Protein AF-A0A833D4F0-F1 (afdb_monomer_lite)

Structure (mmCIF, N/CA/C/O backbone):
data_AF-A0A833D4F0-F1
#
_entry.id   AF-A0A833D4F0-F1
#
loop_
_atom_site.group_PDB
_atom_site.id
_atom_site.type_symbol
_atom_site.label_atom_id
_atom_site.label_alt_id
_atom_site.label_comp_id
_atom_site.label_asym_id
_atom_site.label_entity_id
_atom_site.label_seq_id
_atom_site.pdbx_PDB_ins_code
_atom_site.Cartn_x
_atom_site.Cartn_y
_atom_site.Cartn_z
_atom_site.occupancy
_atom_site.B_iso_or_equiv
_atom_site.auth_seq_id
_atom_site.auth_comp_id
_atom_site.auth_asym_id
_atom_site.auth_atom_id
_atom_site.pdbx_PDB_model_num
ATOM 1 N N . MET A 1 1 ? 8.724 45.499 6.346 1.00 50.09 1 MET A N 1
ATOM 2 C CA . MET A 1 1 ? 8.613 44.612 5.167 1.00 50.09 1 MET A CA 1
ATOM 3 C C . MET A 1 1 ? 8.221 43.235 5.675 1.00 50.09 1 MET A C 1
ATOM 5 O O . MET A 1 1 ? 8.917 42.765 6.570 1.00 50.09 1 MET A O 1
ATOM 9 N N . PRO A 1 2 ? 7.113 42.616 5.230 1.00 58.56 2 PRO A N 1
ATOM 10 C CA . PRO A 1 2 ? 6.828 41.241 5.625 1.00 58.56 2 PRO A CA 1
ATOM 11 C C . PRO A 1 2 ? 7.957 40.349 5.099 1.00 58.56 2 PRO A C 1
ATOM 13 O O . PRO A 1 2 ? 8.359 40.471 3.943 1.00 58.56 2 PRO A O 1
ATOM 16 N N . ALA A 1 3 ? 8.527 39.517 5.970 1.00 70.81 3 ALA A N 1
ATOM 17 C CA . ALA A 1 3 ? 9.562 38.574 5.579 1.00 70.81 3 ALA A CA 1
ATOM 18 C C . ALA A 1 3 ? 8.981 37.617 4.530 1.00 70.81 3 ALA A C 1
ATOM 20 O O . ALA A 1 3 ? 7.983 36.943 4.791 1.00 70.81 3 ALA A O 1
ATOM 21 N N . ASN A 1 4 ? 9.591 37.570 3.345 1.00 82.00 4 ASN A N 1
ATOM 22 C CA . ASN A 1 4 ? 9.238 36.590 2.326 1.00 82.00 4 ASN A CA 1
ATOM 23 C C . ASN A 1 4 ? 9.534 35.199 2.894 1.00 82.00 4 ASN A C 1
ATOM 25 O O . ASN A 1 4 ? 10.693 34.833 3.091 1.00 82.00 4 ASN A O 1
ATOM 29 N N . LEU A 1 5 ? 8.482 34.447 3.211 1.00 82.44 5 LEU A N 1
ATOM 30 C CA . LEU A 1 5 ? 8.617 33.077 3.682 1.00 82.44 5 LEU A CA 1
ATOM 31 C C . LEU A 1 5 ? 9.330 32.227 2.613 1.00 82.44 5 LEU A C 1
ATOM 33 O O . LEU A 1 5 ? 9.052 32.389 1.422 1.00 82.44 5 LEU A O 1
ATOM 37 N N . PRO A 1 6 ? 10.227 31.309 3.012 1.00 88.88 6 PRO A N 1
ATOM 38 C CA . PRO A 1 6 ? 10.861 30.388 2.081 1.00 88.88 6 PRO A CA 1
ATOM 39 C C . PRO A 1 6 ? 9.859 29.614 1.197 1.00 88.88 6 PRO A C 1
ATOM 41 O O . PRO A 1 6 ? 8.855 29.124 1.719 1.00 88.88 6 PRO A O 1
ATOM 44 N N . PRO A 1 7 ? 10.142 29.393 -0.104 1.00 85.38 7 PRO A N 1
ATOM 45 C CA . PRO A 1 7 ? 9.239 28.681 -1.020 1.00 85.38 7 PRO A CA 1
ATOM 46 C C . PRO A 1 7 ? 8.826 27.277 -0.552 1.00 85.38 7 PRO A C 1
ATOM 48 O O . PRO A 1 7 ? 7.703 26.838 -0.801 1.00 85.38 7 PRO A O 1
ATOM 51 N N . TRP A 1 8 ? 9.703 26.582 0.180 1.00 85.88 8 TRP A N 1
ATOM 52 C CA . TRP A 1 8 ? 9.422 25.247 0.713 1.00 85.88 8 TRP A CA 1
ATOM 53 C C . TRP A 1 8 ? 8.286 25.237 1.745 1.00 85.88 8 TRP A C 1
ATOM 55 O O . TRP A 1 8 ? 7.613 24.217 1.879 1.00 85.88 8 TRP A O 1
ATOM 65 N N . LEU A 1 9 ? 8.021 26.355 2.436 1.00 86.12 9 LEU A N 1
ATOM 66 C CA . LEU A 1 9 ? 6.878 26.464 3.348 1.00 86.12 9 LEU A CA 1
ATOM 67 C C . LEU A 1 9 ? 5.553 26.403 2.588 1.00 86.12 9 LEU A C 1
ATOM 69 O O . LEU A 1 9 ? 4.609 25.775 3.061 1.00 86.12 9 LEU A O 1
ATOM 73 N N . GLY A 1 10 ? 5.489 27.005 1.397 1.00 87.69 10 GLY A N 1
ATOM 74 C CA . GLY A 1 10 ? 4.309 26.939 0.536 1.00 87.69 10 GLY A CA 1
ATOM 75 C C . GLY A 1 10 ? 4.025 25.515 0.058 1.00 87.69 10 GLY A C 1
ATOM 76 O O . GLY A 1 10 ? 2.889 25.052 0.127 1.00 87.69 10 GLY A O 1
ATOM 77 N N . GLU A 1 11 ? 5.060 24.787 -0.362 1.00 86.56 11 GLU A N 1
ATOM 78 C CA . GLU A 1 11 ? 4.926 23.387 -0.787 1.00 86.56 11 GLU A CA 1
ATOM 79 C C . GLU A 1 11 ? 4.574 22.455 0.379 1.00 86.56 11 GLU A C 1
ATOM 81 O O . GLU A 1 11 ? 3.697 21.599 0.247 1.00 86.56 11 GLU A O 1
ATOM 86 N N . ALA A 1 12 ? 5.181 22.665 1.550 1.00 84.38 12 ALA A N 1
ATOM 87 C CA . ALA A 1 12 ? 4.822 21.940 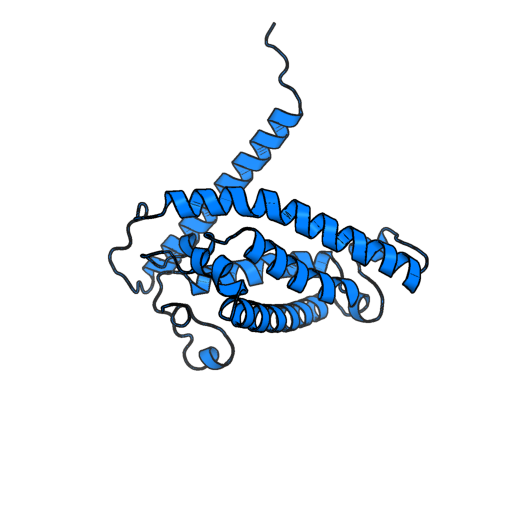2.764 1.00 84.38 12 ALA A CA 1
ATOM 88 C C . ALA A 1 12 ? 3.353 22.184 3.149 1.00 84.38 12 ALA A C 1
ATOM 90 O O . ALA A 1 12 ? 2.625 21.230 3.425 1.00 84.38 12 ALA A O 1
ATOM 91 N N . ALA A 1 13 ? 2.887 23.436 3.097 1.00 87.50 13 ALA A N 1
ATOM 92 C CA . ALA A 1 13 ? 1.497 23.781 3.382 1.00 87.50 13 ALA A CA 1
ATOM 93 C C . ALA A 1 13 ? 0.520 23.108 2.403 1.00 87.50 13 ALA A C 1
ATOM 95 O O . ALA A 1 13 ? -0.481 22.539 2.837 1.00 87.50 13 ALA A O 1
ATOM 96 N N . LYS A 1 14 ? 0.826 23.096 1.097 1.00 88.88 14 LYS A N 1
ATOM 97 C CA . LYS A 1 14 ? 0.021 22.385 0.085 1.00 88.88 14 LYS A CA 1
ATOM 98 C C . LYS A 1 14 ? -0.030 20.881 0.346 1.00 88.88 14 LYS A C 1
ATOM 100 O O . LYS A 1 14 ? -1.102 20.288 0.254 1.00 88.88 14 LYS A O 1
ATOM 105 N N . ALA A 1 15 ? 1.101 20.263 0.691 1.00 85.25 15 ALA A N 1
ATOM 106 C CA . ALA A 1 15 ? 1.162 18.835 0.992 1.00 85.25 15 ALA A CA 1
ATOM 107 C C . ALA A 1 15 ? 0.328 18.476 2.233 1.00 85.25 15 ALA A C 1
ATOM 109 O O . ALA A 1 15 ? -0.428 17.503 2.205 1.00 85.25 15 ALA A O 1
ATOM 110 N N . VAL A 1 16 ? 0.417 19.287 3.293 1.00 87.06 16 VAL A N 1
ATOM 111 C CA . VAL A 1 16 ? -0.398 19.131 4.507 1.00 87.06 16 VAL A CA 1
ATOM 112 C C . VAL A 1 16 ? -1.883 19.305 4.189 1.00 87.06 16 VAL A C 1
ATOM 114 O O . VAL A 1 16 ? -2.688 18.458 4.573 1.00 87.06 16 VAL A O 1
ATOM 117 N N . ALA A 1 17 ? -2.251 20.347 3.440 1.00 90.06 17 ALA A N 1
ATOM 118 C CA . ALA A 1 17 ? -3.634 20.594 3.041 1.00 90.06 17 ALA A CA 1
ATOM 119 C C . ALA A 1 17 ? -4.199 19.447 2.187 1.00 90.06 17 ALA A C 1
ATOM 121 O O . ALA A 1 17 ? -5.293 18.959 2.459 1.00 90.06 17 ALA A O 1
ATOM 122 N N . GLY A 1 18 ? -3.438 18.961 1.202 1.00 89.56 18 GLY A N 1
ATOM 123 C CA . GLY A 1 18 ? -3.830 17.820 0.374 1.00 89.56 18 GLY A CA 1
ATOM 124 C C . GLY A 1 18 ? -4.017 16.540 1.191 1.00 89.56 18 GLY A C 1
ATOM 125 O O . GLY A 1 18 ? -5.006 15.831 1.006 1.00 89.56 18 GLY A O 1
ATOM 126 N N . GLY A 1 19 ? -3.118 16.277 2.144 1.00 87.81 19 GLY A N 1
ATOM 127 C CA . GLY A 1 19 ? -3.256 15.168 3.089 1.00 87.81 19 GLY A CA 1
ATOM 128 C C . GLY A 1 19 ? -4.515 15.286 3.949 1.00 87.81 19 GLY A C 1
ATOM 129 O O . GLY A 1 19 ? -5.257 14.314 4.078 1.00 87.81 19 GLY A O 1
ATOM 130 N N . ALA A 1 20 ? -4.804 16.478 4.477 1.00 90.69 20 ALA A N 1
ATOM 131 C CA . ALA A 1 20 ? -6.003 16.732 5.272 1.00 90.69 20 ALA A CA 1
ATOM 132 C C . ALA A 1 20 ? -7.289 16.522 4.458 1.00 90.69 20 ALA A C 1
ATOM 134 O O . ALA A 1 20 ? -8.195 15.831 4.917 1.00 90.69 20 ALA A O 1
ATOM 135 N N . VAL A 1 21 ? -7.355 17.048 3.230 1.00 93.38 21 VAL A N 1
ATOM 136 C CA . VAL A 1 21 ? -8.497 16.841 2.323 1.00 93.38 21 VAL A CA 1
ATOM 137 C C . VAL A 1 21 ? -8.696 15.355 2.031 1.00 93.38 21 VAL A C 1
ATOM 139 O O . VAL A 1 21 ? -9.813 14.856 2.142 1.00 93.38 21 VAL A O 1
ATOM 142 N N . PHE A 1 22 ? -7.622 14.625 1.722 1.00 90.00 22 PHE A N 1
ATOM 143 C CA . PHE A 1 22 ? -7.692 13.183 1.493 1.00 90.00 22 PHE A CA 1
ATOM 144 C C . PHE A 1 22 ? -8.236 12.430 2.717 1.00 90.00 22 PHE A C 1
ATOM 146 O O . PHE A 1 22 ? -9.133 11.600 2.582 1.00 90.00 22 PHE A O 1
ATOM 153 N N . PHE A 1 23 ? -7.762 12.765 3.919 1.00 92.06 23 PHE A N 1
ATOM 154 C CA . PHE A 1 23 ? -8.270 12.188 5.165 1.00 92.06 23 PHE A CA 1
ATOM 155 C C . PHE A 1 23 ? -9.747 12.492 5.408 1.00 92.06 23 PHE A C 1
ATOM 157 O O . PHE A 1 23 ? -10.485 11.606 5.832 1.00 92.06 23 PHE A O 1
ATOM 164 N N . LEU A 1 24 ? -10.192 13.717 5.127 1.00 93.62 24 LEU A N 1
ATOM 165 C CA . LEU A 1 24 ? -11.599 14.098 5.250 1.00 93.62 24 LEU A CA 1
ATOM 166 C C . LEU A 1 24 ? -12.481 13.325 4.265 1.00 93.62 24 LEU A C 1
ATOM 168 O O . LEU A 1 24 ? -13.576 12.904 4.634 1.00 93.62 24 LEU A O 1
ATOM 172 N N . ILE A 1 25 ? -11.995 13.087 3.043 1.00 94.69 25 ILE A N 1
ATOM 173 C CA . ILE A 1 25 ? -12.687 12.250 2.057 1.00 94.69 25 ILE A CA 1
ATOM 174 C C . ILE A 1 25 ? -12.799 10.813 2.567 1.00 94.69 25 ILE A C 1
ATOM 176 O O . ILE A 1 25 ? -13.898 10.264 2.559 1.00 94.69 25 ILE A O 1
ATOM 180 N N . LEU A 1 26 ? -11.704 10.211 3.048 1.00 93.88 26 LEU A N 1
ATOM 181 C CA . LEU A 1 26 ? -11.745 8.858 3.614 1.00 93.88 26 LEU A CA 1
ATOM 182 C C . LEU A 1 26 ? -12.703 8.779 4.804 1.00 93.88 26 LEU A C 1
ATOM 184 O O . LEU A 1 26 ? -13.539 7.880 4.847 1.00 93.88 26 LEU A O 1
ATOM 188 N N . LEU A 1 27 ? -12.639 9.748 5.721 1.00 93.56 27 LEU A N 1
ATOM 189 C CA . LEU A 1 27 ? -13.544 9.830 6.862 1.00 93.56 27 LEU A CA 1
ATOM 190 C C . LEU A 1 27 ? -15.003 9.877 6.409 1.00 93.56 27 LEU A C 1
ATOM 192 O O . LEU A 1 27 ? -15.818 9.124 6.932 1.00 93.56 27 LEU A O 1
ATOM 196 N N . LEU A 1 28 ? -15.337 10.730 5.438 1.00 94.50 28 LEU A N 1
ATOM 197 C CA . LEU A 1 28 ? -16.696 10.839 4.913 1.00 94.50 28 LEU A CA 1
ATOM 198 C C . LEU A 1 28 ? -17.147 9.528 4.257 1.00 94.50 28 LEU A C 1
ATOM 200 O O . LEU A 1 28 ? -18.205 9.005 4.601 1.00 94.50 28 LEU A O 1
ATOM 204 N N . VAL A 1 29 ? -16.342 8.981 3.345 1.00 95.12 29 VAL A N 1
ATOM 205 C CA . VAL A 1 29 ? -16.662 7.756 2.600 1.00 95.12 29 VAL A CA 1
ATOM 206 C C . VAL A 1 29 ? -16.852 6.578 3.548 1.00 95.12 29 VAL A C 1
ATOM 208 O O . VAL A 1 29 ? -17.891 5.919 3.505 1.00 95.12 29 VAL A O 1
ATOM 211 N N . PHE A 1 30 ? -15.895 6.330 4.441 1.00 93.81 30 PHE A N 1
ATOM 212 C CA . PHE A 1 30 ? -15.991 5.208 5.366 1.00 93.81 30 PHE A CA 1
ATOM 213 C C . PHE A 1 30 ? -17.075 5.412 6.409 1.00 93.81 30 PHE A C 1
ATOM 215 O O . PHE A 1 30 ? -17.752 4.447 6.755 1.00 93.81 30 PHE A O 1
ATOM 222 N N . ARG A 1 31 ? -17.350 6.653 6.825 1.00 90.94 31 ARG A N 1
ATOM 223 C CA . ARG A 1 31 ? -18.502 6.917 7.684 1.00 90.94 31 ARG A CA 1
ATOM 224 C C . ARG A 1 31 ? -19.808 6.532 6.998 1.00 90.94 31 ARG A C 1
ATOM 226 O O . ARG A 1 31 ? -20.645 5.902 7.632 1.00 90.94 31 ARG A O 1
ATOM 233 N N . LEU A 1 32 ? -19.983 6.875 5.723 1.00 93.00 32 LEU A N 1
ATOM 234 C CA . LEU A 1 32 ? -21.171 6.486 4.959 1.00 93.00 32 LEU A CA 1
ATOM 235 C C . LEU A 1 32 ? -21.258 4.963 4.776 1.00 93.00 32 LEU A C 1
ATOM 237 O O . LEU A 1 32 ? -22.331 4.393 4.962 1.00 93.00 32 LEU A O 1
ATOM 241 N N . ILE A 1 33 ? -20.138 4.293 4.486 1.00 93.19 33 ILE A N 1
ATOM 242 C CA . ILE A 1 33 ? -20.073 2.825 4.371 1.00 93.19 33 ILE A CA 1
ATOM 243 C C . ILE A 1 33 ? -20.482 2.152 5.687 1.00 93.19 33 ILE A C 1
ATOM 245 O O . ILE A 1 33 ? -21.321 1.249 5.687 1.00 93.19 33 ILE A O 1
ATOM 249 N N . GLU A 1 34 ? -19.941 2.606 6.815 1.00 90.88 34 GLU A N 1
ATOM 250 C CA . GLU A 1 34 ? -20.219 2.047 8.141 1.00 90.88 34 GLU A CA 1
ATOM 251 C C . GLU A 1 34 ? -21.686 2.213 8.561 1.00 90.88 34 GLU A C 1
ATOM 253 O O . GLU A 1 34 ? -22.195 1.396 9.326 1.00 90.88 34 GLU A O 1
ATOM 258 N N . LEU A 1 35 ? -22.404 3.211 8.030 1.00 89.31 35 LEU A N 1
ATOM 259 C CA . LEU A 1 35 ? -23.837 3.396 8.289 1.00 89.31 35 LEU A CA 1
ATOM 260 C C . LEU A 1 35 ? -24.726 2.353 7.593 1.00 89.31 35 LEU A C 1
ATOM 262 O O . LEU A 1 35 ? -25.864 2.164 8.018 1.00 89.31 35 LEU A O 1
ATOM 266 N N . THR A 1 36 ? -24.236 1.654 6.563 1.00 92.19 36 THR A N 1
ATOM 267 C CA . THR A 1 36 ? -25.055 0.696 5.796 1.00 92.19 36 THR A CA 1
ATOM 268 C C . THR A 1 36 ? -25.406 -0.559 6.597 1.00 92.19 36 THR A C 1
ATOM 270 O O . THR A 1 36 ? -26.554 -1.000 6.610 1.00 92.19 36 THR A O 1
ATOM 273 N N . ARG A 1 37 ? -24.416 -1.155 7.272 1.00 91.06 37 ARG A N 1
ATOM 274 C CA . ARG A 1 37 ? -24.572 -2.365 8.090 1.00 91.06 37 ARG A CA 1
ATOM 275 C C . ARG A 1 37 ? -23.501 -2.399 9.189 1.00 91.06 37 ARG A C 1
ATOM 277 O O . ARG A 1 37 ? -22.600 -3.239 9.125 1.00 91.06 37 ARG A O 1
ATOM 284 N N . PRO A 1 38 ? -23.555 -1.498 10.186 1.00 87.62 38 PRO A N 1
ATOM 285 C CA . PRO A 1 38 ? -22.513 -1.403 11.203 1.00 87.62 38 PRO A CA 1
ATOM 286 C C . PRO A 1 38 ? -22.431 -2.688 12.027 1.00 87.62 38 PRO A C 1
ATOM 288 O O . PRO A 1 38 ? -23.457 -3.196 12.491 1.00 87.62 38 PRO A O 1
ATOM 291 N N . LYS A 1 39 ? -21.214 -3.195 12.267 1.00 86.44 39 LYS A N 1
ATOM 292 C CA . LYS A 1 39 ? -21.020 -4.328 13.187 1.00 86.44 39 LYS A CA 1
ATOM 293 C C . LYS A 1 39 ? -21.146 -3.868 14.639 1.00 86.44 39 LYS A C 1
ATOM 295 O O . LYS A 1 39 ? -21.927 -4.438 15.399 1.00 86.44 39 LYS A O 1
ATOM 300 N N . ALA A 1 40 ? -20.423 -2.815 15.006 1.00 82.56 40 ALA A N 1
ATOM 301 C CA . ALA A 1 40 ? -20.542 -2.136 16.287 1.00 82.56 40 ALA A CA 1
ATOM 302 C C . ALA A 1 40 ? -21.401 -0.873 16.121 1.00 82.56 40 ALA A C 1
ATOM 304 O O . ALA A 1 40 ? -20.986 0.103 15.497 1.00 82.56 40 ALA A O 1
ATOM 305 N N . ARG A 1 41 ? -22.610 -0.874 16.700 1.00 67.81 41 ARG A N 1
ATOM 306 C CA . ARG A 1 41 ? -23.606 0.209 16.543 1.00 67.81 41 ARG A CA 1
ATOM 307 C C . ARG A 1 41 ? -23.184 1.566 17.135 1.00 67.81 41 ARG A C 1
ATOM 309 O O . ARG A 1 41 ? -23.866 2.556 16.895 1.00 67.81 41 ARG A O 1
ATOM 316 N N . ARG A 1 42 ? -22.110 1.628 17.934 1.00 67.69 42 ARG A N 1
ATOM 317 C CA . ARG A 1 42 ? -21.677 2.836 18.667 1.00 67.69 42 ARG A CA 1
ATOM 318 C C . ARG A 1 42 ? -20.188 3.170 18.515 1.00 67.69 42 ARG A C 1
ATOM 320 O O . ARG A 1 42 ? -19.618 3.752 19.436 1.00 67.69 42 ARG A O 1
ATOM 327 N N . LEU A 1 43 ? -19.545 2.846 17.389 1.00 70.94 43 LEU A N 1
ATOM 328 C CA . LEU A 1 43 ? -18.186 3.357 17.171 1.00 70.94 43 LEU A CA 1
ATOM 329 C C . LEU A 1 43 ? -18.211 4.887 17.073 1.00 70.94 43 LEU A C 1
ATOM 331 O O . LEU A 1 43 ? -18.850 5.487 16.198 1.00 70.94 43 LEU A O 1
ATOM 335 N N . ARG A 1 44 ? -17.558 5.511 18.056 1.00 82.31 44 ARG A N 1
ATOM 336 C CA . ARG A 1 44 ? -17.386 6.959 18.160 1.00 82.31 44 ARG A CA 1
ATOM 337 C C . ARG A 1 44 ? -16.293 7.372 17.182 1.00 82.31 44 ARG A C 1
ATOM 339 O O . ARG A 1 44 ? -15.292 6.680 17.072 1.00 82.31 44 ARG A O 1
ATOM 346 N N . ILE A 1 45 ? -16.452 8.535 16.551 1.00 77.25 45 ILE A N 1
ATOM 347 C CA . ILE A 1 45 ? -15.397 9.123 15.705 1.00 77.25 45 ILE A CA 1
ATOM 348 C C . ILE A 1 45 ? -14.112 9.317 16.531 1.00 77.25 45 ILE A C 1
ATOM 350 O O . ILE A 1 45 ? -13.023 8.956 16.105 1.00 77.25 45 ILE A O 1
ATOM 354 N N . PHE A 1 46 ? -14.254 9.816 17.761 1.00 86.38 46 PHE A N 1
ATOM 355 C CA . PHE A 1 46 ? -13.163 9.930 18.729 1.00 86.38 46 PHE A CA 1
ATOM 356 C C . PHE A 1 46 ? -13.160 8.728 19.673 1.00 86.38 46 PHE A C 1
ATOM 358 O O . PHE A 1 46 ? -13.593 8.816 20.825 1.00 86.38 46 PHE A O 1
ATOM 365 N N . ARG A 1 47 ? -12.734 7.581 19.150 1.00 90.25 47 ARG A N 1
ATOM 366 C CA . ARG A 1 47 ? -12.541 6.359 19.935 1.00 90.25 47 ARG A CA 1
ATOM 367 C C . ARG A 1 47 ? -11.149 6.287 20.566 1.00 90.25 47 ARG A C 1
ATOM 369 O O . ARG A 1 47 ? -10.260 7.088 20.261 1.00 90.25 47 ARG A O 1
ATOM 376 N N . LYS A 1 48 ? -10.951 5.314 21.457 1.00 90.00 48 LYS A N 1
ATOM 377 C CA . LYS A 1 48 ? -9.650 5.081 22.090 1.00 90.00 48 LYS A CA 1
ATOM 378 C C . LYS A 1 48 ? -8.625 4.724 21.005 1.00 90.00 48 LYS A C 1
ATOM 380 O O . LYS A 1 48 ? -8.882 3.894 20.141 1.00 90.00 48 LYS A O 1
ATOM 385 N N . GLY A 1 49 ? -7.468 5.384 21.037 1.00 92.12 49 GLY A N 1
ATOM 386 C CA . GLY A 1 49 ? -6.389 5.156 20.070 1.00 92.12 49 GLY A CA 1
ATOM 387 C C . GLY A 1 49 ? -6.469 5.959 18.766 1.00 92.12 49 GLY A C 1
ATOM 388 O O . GLY A 1 49 ? -5.528 5.871 17.987 1.00 92.12 49 GLY A O 1
ATOM 389 N N . VAL A 1 50 ? -7.493 6.803 18.553 1.00 94.38 50 VAL A N 1
ATOM 390 C CA . VAL A 1 50 ? -7.625 7.627 17.328 1.00 94.38 50 VAL A CA 1
ATOM 391 C C . VAL A 1 50 ? -6.383 8.484 17.049 1.00 94.38 50 VAL A C 1
ATOM 393 O O . VAL A 1 50 ? -5.910 8.564 15.919 1.00 94.38 50 VAL A O 1
ATOM 396 N N . TRP A 1 51 ? -5.796 9.084 18.089 1.00 95.19 51 TRP A N 1
ATOM 397 C CA . TRP A 1 51 ? -4.587 9.902 17.956 1.00 95.19 51 TRP A CA 1
ATOM 398 C C . TRP A 1 51 ? -3.350 9.069 17.643 1.00 95.19 51 TRP A C 1
ATOM 400 O O . TRP A 1 51 ? -2.490 9.519 16.892 1.00 95.19 51 TRP A O 1
ATOM 410 N N . THR A 1 52 ? -3.281 7.847 18.173 1.00 96.25 52 THR A N 1
ATOM 411 C CA . THR A 1 52 ? -2.236 6.885 17.821 1.00 96.25 52 THR A CA 1
ATOM 412 C C . THR A 1 52 ? -2.341 6.530 16.342 1.00 96.25 52 THR A C 1
ATOM 414 O O . THR A 1 52 ? -1.337 6.577 15.639 1.00 96.25 52 THR A O 1
ATOM 417 N N . ASP A 1 53 ? -3.547 6.255 15.843 1.00 96.19 53 ASP A N 1
ATOM 418 C CA . ASP A 1 53 ? -3.769 5.927 14.431 1.00 96.19 53 ASP A CA 1
ATOM 419 C C . ASP A 1 53 ? -3.382 7.090 13.518 1.00 96.19 53 ASP A C 1
ATOM 421 O O . ASP A 1 53 ? -2.634 6.892 12.566 1.00 96.19 53 ASP A O 1
ATOM 425 N N . ILE A 1 54 ? -3.809 8.315 13.847 1.00 95.38 54 ILE A N 1
ATOM 426 C CA . ILE A 1 54 ? -3.438 9.531 13.106 1.00 95.38 54 ILE A CA 1
ATOM 427 C C . ILE A 1 54 ? -1.920 9.743 13.127 1.00 95.38 54 ILE A C 1
ATOM 429 O O . ILE A 1 54 ? -1.332 10.061 12.093 1.00 95.38 54 ILE A O 1
ATOM 433 N N . ALA A 1 55 ? -1.269 9.545 14.277 1.00 96.19 55 ALA A N 1
ATOM 434 C CA . ALA A 1 55 ? 0.177 9.691 14.400 1.00 96.19 55 ALA A CA 1
ATOM 435 C C . ALA A 1 55 ? 0.922 8.695 13.502 1.00 96.19 55 ALA A C 1
ATOM 437 O O . ALA A 1 55 ? 1.809 9.105 12.754 1.00 96.19 55 ALA A O 1
ATOM 438 N N . TYR A 1 56 ? 0.535 7.415 13.506 1.00 97.38 56 TYR A N 1
ATOM 439 C CA . TYR A 1 56 ? 1.108 6.418 12.596 1.00 97.38 56 TYR A CA 1
ATOM 440 C C . TYR A 1 56 ? 0.798 6.738 11.134 1.00 97.38 56 TYR A C 1
ATOM 442 O O . TYR A 1 56 ? 1.691 6.674 10.292 1.00 97.38 56 TYR A O 1
ATOM 450 N N . ALA A 1 57 ? -0.427 7.152 10.823 1.00 94.81 57 ALA A N 1
ATOM 451 C CA . ALA A 1 57 ? -0.818 7.456 9.458 1.00 94.81 57 ALA A CA 1
ATOM 452 C C . ALA A 1 57 ? -0.079 8.674 8.876 1.00 94.81 57 ALA A C 1
ATOM 454 O O . ALA A 1 57 ? 0.164 8.731 7.670 1.00 94.81 57 ALA A O 1
ATOM 455 N N . ALA A 1 58 ? 0.322 9.625 9.725 1.00 92.75 58 ALA A N 1
ATOM 456 C CA . ALA A 1 58 ? 1.176 10.743 9.341 1.00 92.75 58 ALA A CA 1
ATOM 457 C C . ALA A 1 58 ? 2.661 10.345 9.275 1.00 92.75 58 ALA A C 1
ATOM 459 O O . ALA A 1 58 ? 3.345 10.683 8.311 1.00 92.75 58 ALA A O 1
ATOM 460 N N . PHE A 1 59 ? 3.168 9.626 10.281 1.00 95.12 59 PHE A N 1
ATOM 461 C CA . PHE A 1 59 ? 4.595 9.335 10.434 1.00 95.12 59 PHE A CA 1
ATOM 462 C C . PHE A 1 59 ? 5.092 8.212 9.517 1.00 95.12 59 PHE A C 1
ATOM 464 O O . PHE A 1 59 ? 6.124 8.361 8.860 1.00 95.12 59 PHE A O 1
ATOM 471 N N . THR A 1 60 ? 4.367 7.095 9.446 1.00 96.38 60 THR A N 1
ATOM 472 C CA . THR A 1 60 ? 4.801 5.890 8.728 1.00 96.38 60 THR A CA 1
ATOM 473 C C . THR A 1 60 ? 5.131 6.175 7.259 1.00 96.38 60 THR A C 1
ATOM 475 O O . THR A 1 60 ? 6.246 5.844 6.843 1.00 96.38 60 THR A O 1
ATOM 478 N N . PRO A 1 61 ? 4.279 6.878 6.480 1.00 92.19 61 PRO A N 1
ATOM 479 C CA . PRO A 1 61 ? 4.593 7.201 5.090 1.00 92.19 61 PRO A CA 1
ATOM 480 C C . PRO A 1 61 ? 5.822 8.097 4.905 1.00 92.19 61 PRO A C 1
ATOM 482 O O . PRO A 1 61 ? 6.464 8.012 3.860 1.00 92.19 61 PRO A O 1
ATOM 485 N N . LEU A 1 62 ? 6.171 8.958 5.871 1.00 90.94 62 LEU A N 1
ATOM 486 C CA . LEU A 1 62 ? 7.359 9.818 5.761 1.00 90.94 62 LEU A CA 1
ATOM 487 C C . LEU A 1 62 ? 8.637 8.980 5.726 1.00 90.94 62 LEU A C 1
ATOM 489 O O . LEU A 1 62 ? 9.523 9.225 4.909 1.00 90.94 62 LEU A O 1
ATOM 493 N N . VAL A 1 63 ? 8.693 7.948 6.569 1.00 93.19 63 VAL A N 1
ATOM 494 C CA . VAL A 1 63 ? 9.817 7.010 6.620 1.00 93.19 63 VAL A CA 1
ATOM 495 C C . VAL A 1 63 ? 9.786 6.082 5.408 1.00 93.19 63 VAL A C 1
ATOM 497 O O . VAL A 1 63 ? 10.779 5.925 4.694 1.00 93.19 63 VAL A O 1
ATOM 500 N N . THR A 1 64 ? 8.638 5.465 5.138 1.00 95.56 64 THR A N 1
ATOM 501 C CA . THR A 1 64 ? 8.569 4.350 4.189 1.00 95.56 64 THR A CA 1
ATOM 502 C C . THR A 1 64 ? 8.629 4.799 2.738 1.00 95.56 64 THR A C 1
ATOM 504 O O . THR A 1 64 ? 9.153 4.054 1.910 1.00 95.56 64 THR A O 1
ATOM 507 N N . ARG A 1 65 ? 8.185 6.020 2.403 1.00 92.88 65 ARG A N 1
ATOM 508 C CA . ARG A 1 65 ? 8.355 6.589 1.053 1.00 92.88 65 ARG A CA 1
ATOM 509 C C . ARG A 1 65 ? 9.827 6.747 0.694 1.00 92.88 65 ARG A C 1
ATOM 511 O O . ARG A 1 65 ? 10.205 6.400 -0.423 1.00 92.88 65 ARG A O 1
ATOM 518 N N . ALA A 1 66 ? 10.647 7.233 1.626 1.00 93.12 66 ALA A N 1
ATOM 519 C CA . ALA A 1 66 ? 12.082 7.384 1.408 1.00 93.12 66 ALA A CA 1
ATOM 520 C C . ALA A 1 66 ? 12.754 6.018 1.210 1.00 93.12 66 ALA A C 1
ATOM 522 O O . ALA A 1 66 ? 13.437 5.818 0.207 1.00 93.12 66 ALA A O 1
ATOM 523 N N . VAL A 1 67 ? 12.476 5.060 2.104 1.00 94.94 67 VAL A N 1
ATOM 524 C CA . VAL A 1 67 ? 13.012 3.690 2.015 1.00 94.94 67 VAL A CA 1
ATOM 525 C C . VAL A 1 67 ? 12.588 3.019 0.710 1.00 94.94 67 VAL A C 1
ATOM 527 O O . VAL A 1 67 ? 13.438 2.558 -0.042 1.00 94.94 67 VAL A O 1
ATOM 530 N N . THR A 1 68 ? 11.293 3.030 0.385 1.00 93.38 68 THR A N 1
ATOM 531 C CA . THR A 1 68 ? 10.767 2.393 -0.833 1.00 93.38 68 THR A CA 1
ATOM 532 C C . THR A 1 68 ? 11.377 3.019 -2.083 1.00 93.38 68 THR A C 1
ATOM 534 O O . THR A 1 68 ? 11.840 2.298 -2.961 1.00 93.38 68 THR A O 1
ATOM 537 N N . ARG A 1 69 ? 11.430 4.357 -2.168 1.00 92.56 69 ARG A N 1
ATOM 538 C CA . ARG A 1 69 ? 12.014 5.051 -3.323 1.00 92.56 69 ARG A CA 1
ATOM 539 C C . ARG A 1 69 ? 13.494 4.729 -3.477 1.00 92.56 69 ARG A C 1
ATOM 541 O O . ARG A 1 69 ? 13.931 4.499 -4.600 1.00 92.56 69 ARG A O 1
ATOM 548 N N . PHE A 1 70 ? 14.246 4.697 -2.381 1.00 95.38 70 PHE A N 1
ATOM 549 C CA . PHE A 1 70 ? 15.659 4.340 -2.406 1.00 95.38 70 PHE A CA 1
ATOM 550 C C . PHE A 1 70 ? 15.853 2.890 -2.869 1.00 95.38 70 PHE A C 1
ATOM 552 O O . PHE A 1 70 ? 16.560 2.662 -3.847 1.00 95.38 70 PHE A O 1
ATOM 559 N N . SER A 1 71 ? 15.159 1.932 -2.242 1.00 94.69 71 SER A N 1
ATOM 560 C CA . SER A 1 71 ? 15.231 0.504 -2.579 1.00 94.69 71 SER A CA 1
ATOM 561 C C . SER A 1 71 ? 14.820 0.213 -4.021 1.00 94.69 71 SER A C 1
ATOM 563 O O . SER A 1 71 ? 15.490 -0.551 -4.706 1.00 94.69 71 SER A O 1
ATOM 565 N N . VAL A 1 72 ? 13.747 0.837 -4.512 1.00 91.19 72 VAL A N 1
ATOM 566 C CA . VAL A 1 72 ? 13.310 0.678 -5.906 1.00 91.19 72 VAL A CA 1
ATOM 567 C C . VAL A 1 72 ? 14.340 1.271 -6.861 1.00 91.19 72 VAL A C 1
ATOM 569 O O . VAL A 1 72 ? 14.748 0.603 -7.802 1.00 91.19 72 VAL A O 1
ATOM 572 N N . THR A 1 73 ? 14.814 2.491 -6.608 1.00 90.88 73 THR A N 1
ATOM 573 C CA . THR A 1 73 ? 15.788 3.166 -7.483 1.00 90.88 73 THR A CA 1
ATOM 574 C C . THR A 1 73 ? 17.096 2.378 -7.594 1.00 90.88 73 THR A C 1
ATOM 576 O O . THR A 1 73 ? 17.565 2.141 -8.705 1.00 90.88 73 THR A O 1
ATOM 579 N N . ILE A 1 74 ? 17.671 1.937 -6.468 1.00 94.62 74 ILE A N 1
ATOM 580 C CA . ILE A 1 74 ? 18.976 1.253 -6.447 1.00 94.62 74 ILE A CA 1
ATOM 581 C C . ILE A 1 74 ? 18.934 -0.152 -7.058 1.00 94.62 74 ILE A C 1
ATOM 583 O O . ILE A 1 74 ? 19.970 -0.672 -7.452 1.00 94.62 74 ILE A O 1
ATOM 587 N N . VAL A 1 75 ? 17.754 -0.766 -7.159 1.00 92.12 75 VAL A N 1
ATOM 588 C CA . VAL A 1 75 ? 17.585 -2.077 -7.801 1.00 92.12 75 VAL A CA 1
ATOM 589 C C . VAL A 1 75 ? 17.194 -1.916 -9.267 1.00 92.12 75 VAL A C 1
ATOM 591 O O . VAL A 1 75 ? 17.844 -2.477 -10.145 1.00 92.12 75 VAL A O 1
ATOM 594 N N . ILE A 1 76 ? 16.148 -1.136 -9.548 1.00 89.06 76 ILE A N 1
ATOM 595 C CA . ILE A 1 76 ? 15.546 -1.059 -10.881 1.00 89.06 76 ILE A CA 1
ATOM 596 C C . ILE A 1 76 ? 16.432 -0.298 -11.865 1.00 89.06 76 ILE A C 1
ATOM 598 O O . ILE A 1 76 ? 16.525 -0.725 -13.010 1.00 89.06 76 ILE A O 1
ATOM 602 N N . ILE A 1 77 ? 17.117 0.780 -11.454 1.00 87.88 77 ILE A N 1
ATOM 603 C CA . ILE A 1 77 ? 17.984 1.527 -12.381 1.00 87.88 77 ILE A CA 1
ATOM 604 C C . ILE A 1 77 ? 19.167 0.668 -12.848 1.00 87.88 77 ILE A C 1
ATOM 606 O O . ILE A 1 77 ? 19.315 0.513 -14.059 1.00 87.88 77 ILE A O 1
ATOM 610 N N . PRO A 1 78 ? 19.989 0.063 -11.963 1.00 90.12 78 PRO A N 1
ATOM 611 C CA . PRO A 1 78 ? 21.080 -0.796 -12.418 1.00 90.12 78 PRO A CA 1
ATOM 612 C C . PRO A 1 78 ? 20.582 -2.001 -13.210 1.00 90.12 78 PRO A C 1
ATOM 614 O O . PRO A 1 78 ? 21.165 -2.328 -14.238 1.00 90.12 78 PRO A O 1
ATOM 617 N N . PHE A 1 79 ? 19.481 -2.625 -12.780 1.00 88.12 79 PHE A N 1
ATOM 618 C CA . PHE A 1 79 ? 18.871 -3.723 -13.524 1.00 88.12 79 PHE A CA 1
ATOM 619 C C . PHE A 1 79 ? 18.476 -3.299 -14.943 1.00 88.12 79 PHE A C 1
ATOM 621 O O . PHE A 1 79 ? 18.820 -3.989 -15.897 1.00 88.12 79 PHE A O 1
ATOM 628 N N . ALA A 1 80 ? 17.812 -2.150 -15.098 1.00 84.69 80 ALA A N 1
ATOM 629 C CA . ALA A 1 80 ? 17.416 -1.630 -16.400 1.00 84.69 80 ALA A CA 1
ATOM 630 C C . ALA A 1 80 ? 18.630 -1.295 -17.282 1.00 84.69 80 ALA A C 1
ATOM 632 O O . ALA A 1 80 ? 18.645 -1.651 -18.457 1.00 84.69 80 ALA A O 1
ATOM 633 N N . LEU A 1 81 ? 19.679 -0.691 -16.713 1.00 86.88 81 LEU A N 1
ATOM 634 C CA . LEU A 1 81 ? 20.924 -0.414 -17.435 1.00 86.88 81 LEU A CA 1
ATOM 635 C C . LEU A 1 81 ? 21.627 -1.699 -17.892 1.00 86.88 81 LEU A C 1
ATOM 637 O O . LEU A 1 81 ? 22.095 -1.759 -19.023 1.00 86.88 81 LEU A O 1
ATOM 641 N N . ILE A 1 82 ? 21.677 -2.736 -17.052 1.00 89.19 82 ILE A N 1
ATOM 642 C CA . ILE A 1 82 ? 22.303 -4.022 -17.396 1.00 89.19 82 ILE A CA 1
ATOM 643 C C . ILE A 1 82 ? 21.476 -4.776 -18.446 1.00 89.19 82 ILE A C 1
ATOM 645 O O . ILE A 1 82 ? 22.035 -5.321 -19.393 1.00 89.19 82 ILE A O 1
ATOM 649 N N . ALA A 1 83 ? 20.154 -4.821 -18.282 1.00 85.44 83 ALA A N 1
ATOM 650 C CA . ALA A 1 83 ? 19.272 -5.611 -19.137 1.00 85.44 83 ALA A CA 1
ATOM 651 C C . ALA A 1 83 ? 18.955 -4.933 -20.481 1.00 85.44 83 ALA A C 1
ATOM 653 O O . ALA A 1 83 ? 18.733 -5.631 -21.469 1.00 85.44 83 ALA A O 1
ATOM 654 N N . TYR A 1 84 ? 18.923 -3.596 -20.526 1.00 83.19 84 TYR A N 1
ATOM 655 C CA . TYR A 1 84 ? 18.458 -2.827 -21.689 1.00 83.19 84 TYR A CA 1
ATOM 656 C C . TYR A 1 84 ? 19.443 -1.756 -22.172 1.00 83.19 84 TYR A C 1
ATOM 658 O O . TYR A 1 84 ? 19.186 -1.118 -23.189 1.00 83.19 84 TYR A O 1
ATOM 666 N N . GLY A 1 85 ? 20.560 -1.531 -21.475 1.00 85.38 85 GLY A N 1
ATOM 667 C CA . GLY A 1 85 ? 21.605 -0.584 -21.883 1.00 85.38 85 GLY A CA 1
ATOM 668 C C . GLY A 1 85 ? 21.265 0.897 -21.686 1.00 85.38 85 GLY A C 1
ATOM 669 O O . GLY A 1 85 ? 22.149 1.739 -21.820 1.00 85.38 85 GLY A O 1
ATOM 670 N N . GLN A 1 86 ? 20.017 1.235 -21.348 1.00 81.94 86 GLN A N 1
ATOM 671 C CA . GLN A 1 86 ? 19.567 2.614 -21.159 1.00 81.94 86 GLN A CA 1
ATOM 672 C C . GLN A 1 86 ? 18.419 2.724 -20.151 1.00 81.94 86 GLN A C 1
ATOM 674 O O . GLN A 1 86 ? 17.659 1.782 -19.931 1.00 81.94 86 GLN A O 1
ATOM 679 N N . VAL A 1 87 ? 18.283 3.913 -19.561 1.00 84.81 87 VAL A N 1
ATOM 680 C CA . VAL A 1 87 ? 17.097 4.340 -18.811 1.00 84.81 87 VAL A CA 1
ATOM 681 C C . VAL A 1 87 ? 16.615 5.628 -19.460 1.00 84.81 87 VAL A C 1
ATOM 683 O O . VAL A 1 87 ? 17.173 6.698 -19.225 1.00 84.81 87 VAL A O 1
ATOM 686 N N . ASP A 1 88 ? 15.615 5.507 -20.325 1.00 85.12 88 ASP A N 1
ATOM 687 C CA . ASP A 1 88 ? 15.021 6.627 -21.044 1.00 85.12 88 ASP A CA 1
ATOM 688 C C . ASP A 1 88 ? 13.599 6.925 -20.543 1.00 85.12 88 ASP A C 1
ATOM 690 O O . ASP A 1 88 ? 13.059 6.281 -19.636 1.00 85.12 88 ASP A O 1
ATOM 694 N N . ARG A 1 89 ? 12.985 7.959 -21.124 1.00 83.69 89 ARG A N 1
ATOM 695 C CA . ARG A 1 89 ? 11.618 8.358 -20.784 1.00 83.69 89 ARG A CA 1
ATOM 696 C C . ARG A 1 89 ? 10.601 7.264 -21.117 1.00 83.69 89 ARG A C 1
ATOM 698 O O . ARG A 1 89 ? 9.597 7.173 -20.417 1.00 83.69 89 ARG A O 1
ATOM 705 N N . ASP A 1 90 ? 10.837 6.471 -22.158 1.00 84.31 90 ASP A N 1
ATOM 706 C CA . ASP A 1 90 ? 9.910 5.422 -22.575 1.00 84.31 90 ASP A CA 1
ATOM 707 C C . ASP A 1 90 ? 9.868 4.303 -21.533 1.00 84.31 90 ASP A C 1
ATOM 709 O O . ASP A 1 90 ? 8.796 3.978 -21.034 1.00 84.31 90 ASP A O 1
ATOM 713 N N . LEU A 1 91 ? 11.033 3.840 -21.074 1.00 83.19 91 LEU A N 1
ATOM 714 C CA . LEU A 1 91 ? 11.154 2.847 -20.009 1.00 83.19 91 LEU A CA 1
ATOM 715 C C . LEU A 1 91 ? 10.493 3.316 -18.705 1.00 83.19 91 LEU A C 1
ATOM 717 O O . LEU A 1 91 ? 9.797 2.552 -18.034 1.00 83.19 91 LEU A O 1
ATOM 721 N N . ILE A 1 92 ? 10.677 4.591 -18.349 1.00 81.31 92 ILE A N 1
ATOM 722 C CA . ILE A 1 92 ? 10.092 5.183 -17.136 1.00 81.31 92 ILE A CA 1
ATOM 723 C C . ILE A 1 92 ? 8.559 5.247 -17.209 1.00 81.31 92 ILE A C 1
ATOM 725 O O . ILE A 1 92 ? 7.892 5.141 -16.179 1.00 81.31 92 ILE A O 1
ATOM 729 N N . LEU A 1 93 ? 7.986 5.444 -18.397 1.00 84.50 93 LEU A N 1
ATOM 730 C CA . LEU A 1 93 ? 6.542 5.614 -18.561 1.00 84.50 93 LEU A CA 1
ATOM 731 C C . LEU A 1 93 ? 5.828 4.296 -18.868 1.00 84.50 93 LEU A C 1
ATOM 733 O O . LEU A 1 93 ? 4.813 3.996 -18.242 1.00 84.50 93 LEU A O 1
ATOM 737 N N . ASN A 1 94 ? 6.374 3.513 -19.793 1.00 88.69 94 ASN A N 1
ATOM 738 C CA . ASN A 1 94 ? 5.745 2.336 -20.386 1.00 88.69 94 ASN A CA 1
ATOM 739 C C . ASN A 1 94 ? 6.311 1.010 -19.855 1.00 88.69 94 ASN A C 1
ATOM 741 O O . ASN A 1 94 ? 5.767 -0.052 -20.152 1.00 88.69 94 ASN A O 1
ATOM 745 N N . GLY A 1 95 ? 7.352 1.052 -19.020 1.00 90.56 95 GLY A N 1
ATOM 746 C CA . GLY A 1 95 ? 8.020 -0.152 -18.536 1.00 90.56 95 GLY A CA 1
ATOM 747 C C . GLY A 1 95 ? 8.914 -0.770 -19.609 1.00 90.56 95 GLY A C 1
ATOM 748 O O . GLY A 1 95 ? 9.349 -0.103 -20.543 1.00 90.56 95 GLY A O 1
ATOM 749 N N . PHE A 1 96 ? 9.231 -2.053 -19.467 1.00 89.25 96 PHE A N 1
ATOM 750 C CA . PHE A 1 96 ? 10.177 -2.739 -20.345 1.00 89.25 96 PHE A CA 1
ATOM 751 C C . PHE A 1 96 ? 9.845 -4.226 -20.505 1.00 89.25 96 PHE A C 1
ATOM 753 O O . PHE A 1 96 ? 8.976 -4.780 -19.830 1.00 89.25 96 PHE A O 1
ATOM 760 N N . GLY A 1 97 ? 10.562 -4.900 -21.406 1.00 89.06 97 GLY A N 1
ATOM 761 C CA . GLY A 1 97 ? 10.407 -6.338 -21.621 1.00 89.06 97 GLY A CA 1
ATOM 762 C C . GLY A 1 97 ? 8.994 -6.741 -22.078 1.00 89.06 97 GLY A C 1
ATOM 763 O O . GLY A 1 97 ? 8.251 -5.923 -22.625 1.00 89.06 97 GLY A O 1
ATOM 764 N N . PRO A 1 98 ? 8.608 -8.018 -21.902 1.00 92.25 98 PRO A N 1
ATOM 765 C CA . PRO A 1 98 ? 7.290 -8.501 -22.305 1.00 92.25 98 PRO A CA 1
ATOM 766 C C . PRO A 1 98 ? 6.137 -7.821 -21.559 1.00 92.25 98 PRO A C 1
ATOM 768 O O . PRO A 1 98 ? 5.132 -7.500 -22.185 1.00 92.25 98 PRO A O 1
ATOM 771 N N . MET A 1 99 ? 6.281 -7.564 -20.252 1.00 94.19 99 MET A N 1
ATOM 772 C CA . MET A 1 99 ? 5.193 -6.998 -19.442 1.00 94.19 99 MET A CA 1
ATOM 773 C C . MET A 1 99 ? 4.885 -5.545 -19.803 1.00 94.19 99 MET A C 1
ATOM 775 O O . MET A 1 99 ? 3.712 -5.187 -19.855 1.00 94.19 99 MET A O 1
ATOM 779 N N . GLY A 1 100 ? 5.893 -4.733 -20.142 1.00 93.19 100 GLY A N 1
ATOM 780 C CA . GLY A 1 100 ? 5.679 -3.356 -20.603 1.00 93.19 100 GLY A CA 1
ATOM 781 C C . GLY A 1 100 ? 4.926 -3.262 -21.937 1.00 93.19 100 GLY A C 1
ATOM 782 O O . GLY A 1 100 ? 4.267 -2.265 -22.212 1.00 93.19 100 GLY A O 1
ATOM 783 N N . ARG A 1 101 ? 4.957 -4.325 -22.755 1.00 92.88 101 ARG A N 1
ATOM 784 C CA . ARG A 1 101 ? 4.261 -4.394 -24.056 1.00 92.88 101 ARG A CA 1
ATOM 785 C C . ARG A 1 101 ? 2.821 -4.897 -23.957 1.00 92.88 101 ARG A C 1
ATOM 787 O O . ARG A 1 101 ? 2.077 -4.812 -24.932 1.00 92.88 101 ARG A O 1
ATOM 794 N N . VAL A 1 102 ? 2.423 -5.442 -22.809 1.00 95.62 102 VAL A N 1
ATOM 795 C CA . VAL A 1 102 ? 1.038 -5.860 -22.565 1.00 95.62 102 VAL A CA 1
ATOM 796 C C . VAL A 1 102 ? 0.145 -4.609 -22.515 1.00 95.62 102 VAL A C 1
ATOM 798 O O . VAL A 1 102 ? 0.561 -3.597 -21.949 1.00 95.62 102 VAL A O 1
ATOM 801 N N . PRO A 1 103 ? -1.090 -4.633 -23.052 1.00 95.62 103 PRO A N 1
ATOM 802 C CA . PRO A 1 103 ? -2.007 -3.500 -22.931 1.00 95.62 103 PRO A CA 1
ATOM 803 C C . PRO A 1 103 ? -2.253 -3.095 -21.470 1.00 95.62 103 PRO A C 1
ATOM 805 O O . PRO A 1 103 ? -2.418 -3.955 -20.605 1.00 95.62 103 PRO A O 1
ATOM 808 N N . TYR A 1 104 ? -2.352 -1.790 -21.197 1.00 94.62 104 TYR A N 1
ATOM 809 C CA . TYR A 1 104 ? -2.509 -1.241 -19.840 1.00 94.62 104 TYR A CA 1
ATOM 810 C C . TYR A 1 104 ? -3.585 -1.929 -18.972 1.00 94.62 104 TYR A C 1
ATOM 812 O O . TYR A 1 104 ? -3.284 -2.240 -17.819 1.00 94.62 104 TYR A O 1
ATOM 820 N N . PRO A 1 105 ? -4.802 -2.238 -19.469 1.00 95.56 105 PRO A N 1
ATOM 821 C CA . PRO A 1 105 ? -5.802 -2.944 -18.662 1.00 95.56 105 PRO A CA 1
ATOM 822 C C . PRO A 1 105 ? -5.365 -4.354 -18.243 1.00 95.56 105 PRO A C 1
ATOM 824 O O . PRO A 1 105 ? -5.622 -4.779 -17.118 1.00 95.56 105 PRO A O 1
AT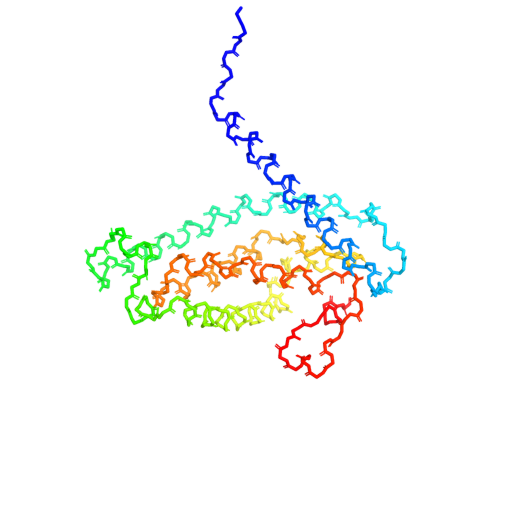OM 827 N N . ALA A 1 106 ? -4.667 -5.070 -19.126 1.00 97.00 106 ALA A N 1
ATOM 828 C CA . ALA A 1 106 ? -4.137 -6.393 -18.822 1.00 97.00 106 ALA A CA 1
ATOM 829 C C . ALA A 1 106 ? -2.934 -6.306 -17.869 1.00 97.00 106 ALA A C 1
ATOM 831 O O . ALA A 1 106 ? -2.836 -7.123 -16.956 1.00 97.00 106 ALA A O 1
ATOM 832 N N . GLN A 1 107 ? -2.082 -5.277 -17.994 1.00 97.50 107 GLN A N 1
ATOM 833 C CA . GLN A 1 107 ? -1.065 -4.991 -16.976 1.00 97.50 107 GLN A CA 1
ATOM 834 C C . GLN A 1 107 ? -1.713 -4.761 -15.608 1.00 97.50 107 GLN A C 1
ATOM 836 O O . GLN A 1 107 ? -1.309 -5.387 -14.636 1.00 97.50 107 GLN A O 1
ATOM 841 N N . ALA A 1 108 ? -2.753 -3.926 -15.531 1.00 96.19 108 ALA A N 1
ATOM 842 C CA . ALA A 1 108 ? -3.448 -3.642 -14.280 1.00 96.19 108 ALA A CA 1
ATOM 843 C C . ALA A 1 108 ? -4.029 -4.911 -13.630 1.00 96.19 108 ALA A C 1
ATOM 845 O O . ALA A 1 108 ? -3.849 -5.117 -12.431 1.00 96.19 108 ALA A O 1
ATOM 846 N N . ALA A 1 109 ? -4.660 -5.791 -14.413 1.00 96.50 109 ALA A N 1
ATOM 847 C CA . ALA A 1 109 ? -5.183 -7.066 -13.920 1.00 96.50 109 ALA A CA 1
ATOM 848 C C . ALA A 1 109 ? -4.076 -7.998 -13.390 1.00 96.50 109 ALA A C 1
ATOM 850 O O . ALA A 1 109 ? -4.224 -8.594 -12.323 1.00 96.50 109 ALA A O 1
ATOM 851 N N . LEU A 1 110 ? -2.946 -8.092 -14.098 1.00 97.31 110 LEU A N 1
ATOM 852 C CA . LEU A 1 110 ? -1.801 -8.899 -13.667 1.00 97.31 110 LEU A CA 1
ATOM 853 C C . LEU A 1 110 ? -1.130 -8.325 -12.413 1.00 97.31 110 LEU A C 1
ATOM 855 O O . LEU A 1 110 ? -0.775 -9.081 -11.511 1.00 97.31 110 LEU A O 1
ATOM 859 N N . ILE A 1 111 ? -0.996 -6.999 -12.325 1.00 97.56 111 ILE A N 1
ATOM 860 C CA . ILE A 1 111 ? -0.463 -6.306 -11.145 1.00 97.56 111 ILE A CA 1
ATOM 861 C C . ILE A 1 111 ? -1.385 -6.518 -9.943 1.00 97.56 111 ILE A C 1
ATOM 863 O O . ILE A 1 111 ? -0.886 -6.745 -8.847 1.00 97.56 111 ILE A O 1
ATOM 867 N N . LEU A 1 112 ? -2.708 -6.479 -10.130 1.00 95.44 112 LEU A N 1
ATOM 868 C CA . LEU A 1 112 ? -3.670 -6.795 -9.071 1.00 95.44 112 LEU A CA 1
ATOM 869 C C . LEU A 1 112 ? -3.481 -8.223 -8.555 1.00 95.44 112 LEU A C 1
ATOM 871 O O . LEU A 1 112 ? -3.368 -8.412 -7.349 1.00 95.44 112 LEU A O 1
ATOM 875 N N . LEU A 1 113 ? -3.389 -9.207 -9.454 1.00 95.44 113 LEU A N 1
ATOM 876 C CA . LEU A 1 113 ? -3.196 -10.611 -9.084 1.00 95.44 113 LEU A CA 1
ATOM 877 C C . LEU A 1 113 ? -1.865 -10.835 -8.351 1.00 95.44 113 LEU A C 1
ATOM 879 O O . LEU A 1 113 ? -1.821 -11.490 -7.312 1.00 95.44 113 LEU A O 1
ATOM 883 N N . LEU A 1 114 ? -0.774 -10.279 -8.882 1.00 96.69 114 LEU A N 1
ATOM 884 C CA . LEU A 1 114 ? 0.552 -10.411 -8.284 1.00 96.69 114 LEU A CA 1
ATOM 885 C C . LEU A 1 114 ? 0.645 -9.656 -6.952 1.00 96.69 114 LEU A C 1
ATOM 887 O O . LEU A 1 114 ? 1.219 -10.163 -5.990 1.00 96.69 114 LEU A O 1
ATOM 891 N N . GLY A 1 115 ? 0.059 -8.461 -6.885 1.00 95.69 115 GLY A N 1
ATOM 892 C CA . GLY A 1 115 ? -0.014 -7.646 -5.679 1.00 95.69 115 GLY A CA 1
ATOM 893 C C . GLY A 1 115 ? -0.819 -8.319 -4.572 1.00 95.69 115 GLY A C 1
ATOM 894 O O . GLY A 1 115 ? -0.371 -8.320 -3.429 1.00 95.69 115 GLY A O 1
ATOM 895 N N . ASP A 1 116 ? -1.951 -8.943 -4.906 1.00 94.38 116 ASP A N 1
ATOM 896 C CA . ASP A 1 116 ? -2.748 -9.738 -3.968 1.00 94.38 116 ASP A CA 1
ATOM 897 C C . ASP A 1 116 ? -1.961 -10.952 -3.454 1.00 94.38 116 ASP A C 1
ATOM 899 O O . ASP A 1 116 ? -1.835 -11.140 -2.244 1.00 94.38 116 ASP A O 1
ATOM 903 N N . PHE A 1 117 ? -1.315 -11.706 -4.350 1.00 96.31 117 PHE A N 1
ATOM 904 C CA . PHE A 1 117 ? -0.481 -12.849 -3.975 1.00 96.31 117 PHE A CA 1
ATOM 905 C C . PHE A 1 117 ? 0.662 -12.454 -3.024 1.00 96.31 117 PHE A C 1
ATOM 907 O O . PHE A 1 117 ? 0.838 -13.063 -1.965 1.00 96.31 117 PHE A O 1
ATOM 914 N N . ILE A 1 118 ? 1.435 -11.420 -3.375 1.00 97.44 118 ILE A N 1
ATOM 915 C CA . ILE A 1 118 ? 2.530 -10.909 -2.536 1.00 97.44 118 ILE A CA 1
ATOM 916 C C . ILE A 1 118 ? 1.976 -10.367 -1.215 1.00 97.44 118 ILE A C 1
ATOM 918 O O . ILE A 1 118 ? 2.543 -10.631 -0.153 1.00 97.44 118 ILE A O 1
ATOM 922 N N . GLY A 1 119 ? 0.860 -9.638 -1.270 1.00 95.81 119 GLY A N 1
ATOM 923 C CA . GLY A 1 119 ? 0.170 -9.087 -0.111 1.00 95.81 119 GLY A CA 1
ATOM 924 C C . GLY A 1 119 ? -0.236 -10.171 0.882 1.00 95.81 119 GLY A C 1
ATOM 925 O O . GLY A 1 119 ? 0.100 -10.079 2.061 1.00 95.81 119 GLY A O 1
ATOM 926 N N . TYR A 1 120 ? -0.881 -11.233 0.399 1.00 95.19 120 TYR A N 1
ATOM 927 C CA . TYR A 1 120 ? -1.318 -12.370 1.203 1.00 95.19 120 TYR A CA 1
ATOM 928 C C . TYR A 1 120 ? -0.146 -13.066 1.905 1.00 95.19 120 TYR A C 1
ATOM 930 O O . TYR A 1 120 ? -0.158 -13.235 3.127 1.00 95.19 120 TYR A O 1
ATOM 938 N N . TRP A 1 121 ? 0.893 -13.449 1.157 1.00 97.69 121 TRP A N 1
ATOM 939 C CA . TRP A 1 121 ? 2.036 -14.159 1.735 1.00 97.69 121 TRP A CA 1
ATOM 940 C C . TRP A 1 121 ? 2.879 -13.271 2.643 1.00 97.69 121 TRP A C 1
ATOM 942 O O . TRP A 1 121 ? 3.324 -13.730 3.696 1.00 97.69 121 TRP A O 1
ATOM 952 N N . GLY A 1 122 ? 3.052 -12.000 2.280 1.00 97.81 122 GLY A N 1
ATOM 953 C CA . GLY A 1 122 ? 3.710 -11.011 3.125 1.00 97.81 122 GLY A CA 1
ATOM 954 C C . GLY A 1 122 ? 2.970 -10.841 4.448 1.00 97.81 122 GLY A C 1
ATOM 955 O O . GLY A 1 122 ? 3.572 -10.973 5.511 1.00 97.81 122 GLY A O 1
ATOM 956 N N . HIS A 1 123 ? 1.649 -10.660 4.400 1.00 96.06 123 HIS A N 1
ATOM 957 C CA . HIS A 1 123 ? 0.815 -10.557 5.594 1.00 96.06 123 HIS A CA 1
ATOM 958 C C . HIS A 1 123 ? 0.908 -11.818 6.466 1.00 96.06 123 HIS A C 1
ATOM 960 O O . HIS A 1 123 ? 1.164 -11.731 7.667 1.00 96.06 123 HIS A O 1
ATOM 966 N N . ARG A 1 124 ? 0.817 -13.007 5.857 1.00 96.19 124 ARG A N 1
ATOM 967 C CA . ARG A 1 124 ? 0.990 -14.284 6.562 1.00 96.19 124 ARG A CA 1
ATOM 968 C C . ARG A 1 124 ? 2.366 -14.402 7.226 1.00 96.19 124 ARG A C 1
ATOM 970 O O . ARG A 1 124 ? 2.455 -14.901 8.344 1.00 96.19 124 ARG A O 1
ATOM 977 N N . ALA A 1 125 ? 3.429 -13.936 6.572 1.00 98.00 125 ALA A N 1
ATOM 978 C CA . ALA A 1 125 ? 4.770 -13.914 7.150 1.00 98.00 125 ALA A CA 1
ATOM 979 C C . ALA A 1 125 ? 4.871 -12.940 8.336 1.00 98.00 125 ALA A C 1
ATOM 981 O O . ALA A 1 125 ? 5.511 -13.258 9.336 1.00 98.00 125 ALA A O 1
ATOM 982 N N . PHE A 1 126 ? 4.200 -11.787 8.266 1.00 98.06 126 PHE A N 1
ATOM 983 C CA . PHE A 1 126 ? 4.107 -10.829 9.372 1.00 98.06 126 PHE A CA 1
ATOM 984 C C . PHE A 1 126 ? 3.323 -11.360 10.575 1.00 98.06 126 PHE A C 1
ATOM 986 O O . PHE A 1 126 ? 3.599 -10.964 11.703 1.00 98.06 126 PHE A O 1
ATOM 993 N N . HIS A 1 127 ? 2.435 -12.326 10.364 1.00 97.12 127 HIS A N 1
ATOM 994 C CA . HIS A 1 127 ? 1.789 -13.092 11.427 1.00 97.12 127 HIS A CA 1
ATOM 995 C C . HIS A 1 127 ? 2.666 -14.200 12.042 1.00 97.12 127 HIS A C 1
ATOM 997 O O . HIS A 1 127 ? 2.190 -14.946 12.897 1.00 97.12 127 HIS A O 1
ATOM 1003 N N . ALA A 1 128 ? 3.939 -14.322 11.645 1.00 94.88 128 ALA A N 1
ATOM 1004 C CA . ALA A 1 128 ? 4.829 -15.386 12.097 1.00 94.88 128 ALA A CA 1
ATOM 1005 C C . ALA A 1 128 ? 6.178 -14.878 12.643 1.00 94.88 128 ALA A C 1
ATOM 1007 O O . ALA A 1 128 ? 6.751 -13.875 12.206 1.00 94.88 128 ALA A O 1
ATOM 1008 N N . GLY A 1 129 ? 6.730 -15.634 13.598 1.00 95.75 129 GLY A N 1
ATOM 1009 C CA . GLY A 1 129 ? 8.106 -15.490 14.077 1.00 95.75 129 GLY A CA 1
ATOM 1010 C C . GLY A 1 129 ? 8.469 -14.078 14.553 1.00 95.75 129 GLY A C 1
ATOM 1011 O O . GLY A 1 129 ? 7.760 -13.458 15.341 1.00 95.75 129 GLY A O 1
ATOM 1012 N N . ARG A 1 130 ? 9.622 -13.567 14.098 1.00 97.00 130 ARG A N 1
ATOM 1013 C CA . ARG A 1 130 ? 10.147 -12.254 14.521 1.00 97.00 130 ARG A CA 1
ATOM 1014 C C . ARG A 1 130 ? 9.399 -11.072 13.901 1.00 97.00 130 ARG A C 1
ATOM 1016 O O . ARG A 1 130 ? 9.391 -10.001 14.504 1.00 97.00 130 ARG A O 1
ATOM 1023 N N . LEU A 1 131 ? 8.785 -11.258 12.730 1.00 97.81 131 LEU A N 1
ATOM 1024 C CA . LEU A 1 131 ? 8.077 -10.190 12.018 1.00 97.81 131 LEU A CA 1
ATOM 1025 C C . LEU A 1 131 ? 6.799 -9.764 12.748 1.00 97.81 131 LEU A C 1
ATOM 1027 O O . LEU A 1 131 ? 6.444 -8.584 12.707 1.00 97.81 131 LEU A O 1
ATOM 1031 N N . TRP A 1 132 ? 6.202 -10.678 13.521 1.00 98.06 132 TRP A N 1
ATOM 1032 C CA . TRP A 1 132 ? 5.070 -10.388 14.401 1.00 98.06 132 TRP A CA 1
ATOM 1033 C C . TRP A 1 132 ? 5.309 -9.194 15.321 1.00 98.06 132 TRP A C 1
ATOM 1035 O O . TRP A 1 132 ? 4.399 -8.415 15.557 1.00 98.06 132 TRP A O 1
ATOM 1045 N N . ARG A 1 133 ? 6.539 -8.968 15.795 1.00 97.75 133 ARG A N 1
ATOM 1046 C CA . ARG A 1 133 ? 6.841 -7.836 16.689 1.00 97.75 133 ARG A CA 1
ATOM 1047 C C . ARG A 1 133 ? 6.536 -6.477 16.053 1.00 97.75 133 ARG A C 1
ATOM 1049 O O . ARG A 1 133 ? 6.216 -5.536 16.769 1.00 97.75 133 ARG A O 1
ATOM 1056 N N . PHE A 1 134 ? 6.638 -6.377 14.728 1.00 98.19 134 PHE A N 1
ATOM 1057 C CA . PHE A 1 134 ? 6.261 -5.178 13.981 1.00 98.19 134 PHE A CA 1
ATOM 1058 C C . PHE A 1 134 ? 4.770 -5.172 13.656 1.00 98.19 134 PHE A C 1
ATOM 1060 O O . PHE A 1 134 ? 4.121 -4.135 13.761 1.00 98.19 134 PHE A O 1
ATOM 1067 N N . HIS A 1 135 ? 4.226 -6.332 13.293 1.00 97.75 135 HIS A N 1
ATOM 1068 C CA . HIS A 1 135 ? 2.824 -6.463 12.915 1.00 97.75 135 HIS A CA 1
ATOM 1069 C C . HIS A 1 135 ? 1.858 -6.330 14.100 1.00 97.75 135 HIS A C 1
ATOM 1071 O O . HIS A 1 135 ? 0.762 -5.809 13.950 1.00 97.75 135 HIS A O 1
ATOM 1077 N N . ALA A 1 136 ? 2.288 -6.678 15.312 1.00 97.19 136 ALA A N 1
ATOM 1078 C CA . ALA A 1 136 ? 1.512 -6.518 16.538 1.00 97.19 136 ALA A CA 1
ATOM 1079 C C . ALA A 1 136 ? 1.111 -5.056 16.805 1.00 97.19 136 ALA A C 1
ATOM 1081 O O . ALA A 1 136 ? 0.112 -4.813 17.471 1.00 97.19 136 ALA A O 1
ATOM 1082 N N . VAL A 1 137 ? 1.851 -4.073 16.269 1.00 97.50 137 VAL A N 1
ATOM 1083 C CA . VAL A 1 137 ? 1.452 -2.655 16.314 1.00 97.50 137 VAL A CA 1
ATOM 1084 C C . VAL A 1 137 ? 0.155 -2.432 15.542 1.00 97.50 137 VAL A C 1
ATOM 1086 O O . VAL A 1 137 ? -0.716 -1.711 16.023 1.00 97.50 137 VAL A O 1
ATOM 1089 N N . HIS A 1 138 ? 0.006 -3.075 14.388 1.00 96.44 138 HIS A N 1
ATOM 1090 C CA . HIS A 1 138 ? -1.220 -3.033 13.600 1.00 96.44 138 HIS A CA 1
ATOM 1091 C C . HIS A 1 138 ? -2.379 -3.716 14.322 1.00 96.44 138 HIS A C 1
ATOM 1093 O O . HIS A 1 138 ? -3.464 -3.146 14.417 1.00 96.44 138 HIS A O 1
ATOM 1099 N N . HIS A 1 139 ? -2.095 -4.824 15.003 1.00 95.12 139 HIS A N 1
ATOM 1100 C CA . HIS A 1 139 ? -3.104 -5.584 15.748 1.00 95.12 139 HIS A CA 1
ATOM 1101 C C . HIS A 1 139 ? -3.359 -5.056 17.164 1.00 95.12 139 HIS A C 1
ATOM 1103 O O . HIS A 1 139 ? -4.057 -5.694 17.944 1.00 95.12 139 HIS A O 1
ATOM 1109 N N . SER A 1 140 ? -2.808 -3.888 17.509 1.00 94.75 140 SER A N 1
ATOM 1110 C CA . SER A 1 140 ? -2.921 -3.284 18.846 1.00 94.75 140 SER A CA 1
ATOM 1111 C C . SER A 1 140 ? -4.160 -2.406 19.043 1.00 94.75 140 SER A C 1
ATOM 1113 O O . SER A 1 140 ? -4.316 -1.792 20.100 1.00 94.75 140 SER A O 1
ATOM 1115 N N . SER A 1 141 ? -4.997 -2.231 18.016 1.00 91.81 141 SER A N 1
ATOM 1116 C CA . SER A 1 141 ? -6.213 -1.426 18.154 1.00 91.81 141 SER A CA 1
ATOM 1117 C C . SER A 1 141 ? -7.296 -2.224 18.874 1.00 91.81 141 SER A C 1
ATOM 1119 O O . SER A 1 141 ? -7.723 -3.257 18.376 1.00 91.81 141 SER A O 1
ATOM 1121 N N . ASP A 1 142 ? -7.771 -1.708 20.011 1.00 88.12 142 ASP A N 1
ATOM 1122 C CA . ASP A 1 142 ? -8.905 -2.288 20.753 1.00 88.12 142 ASP A CA 1
ATOM 1123 C C . ASP A 1 142 ? -10.222 -2.210 19.953 1.00 88.12 142 ASP A C 1
ATOM 1125 O O . ASP A 1 142 ? -11.135 -3.010 20.142 1.00 88.12 142 ASP A O 1
ATOM 1129 N N . ASP A 1 143 ? -10.317 -1.223 19.061 1.00 88.31 143 ASP A N 1
ATOM 1130 C CA . ASP A 1 143 ? -11.483 -0.931 18.236 1.00 88.31 143 ASP A CA 1
ATOM 1131 C C . ASP A 1 143 ? -11.084 -1.020 16.756 1.00 88.31 143 ASP A C 1
ATOM 1133 O O . ASP A 1 143 ? -10.191 -0.291 16.303 1.00 88.31 143 ASP A O 1
ATOM 1137 N N . LEU A 1 144 ? -11.753 -1.890 16.000 1.00 89.19 144 LEU A N 1
ATOM 1138 C CA . LEU A 1 144 ? -11.518 -2.063 14.568 1.00 89.19 144 LEU A CA 1
ATOM 1139 C C . LEU A 1 144 ? -12.437 -1.142 13.751 1.00 89.19 144 LEU A C 1
ATOM 1141 O O . LEU A 1 144 ? -13.661 -1.300 13.749 1.00 89.19 144 LEU A O 1
ATOM 1145 N N . ASP A 1 145 ? -11.830 -0.193 13.047 1.00 92.00 145 ASP A N 1
ATOM 1146 C CA . ASP A 1 145 ? -12.465 0.635 12.020 1.00 92.00 145 ASP A CA 1
ATOM 1147 C C . ASP A 1 145 ? -11.486 0.942 10.877 1.00 92.00 145 ASP A C 1
ATOM 1149 O O . ASP A 1 145 ? -10.317 0.550 10.908 1.00 92.00 145 ASP A O 1
ATOM 1153 N N . TRP A 1 146 ? -11.944 1.677 9.864 1.00 94.19 146 TRP A N 1
ATOM 1154 C CA . TRP A 1 146 ? -11.116 2.015 8.704 1.00 94.19 146 TRP A CA 1
ATOM 1155 C C . TRP A 1 146 ? -9.818 2.751 9.082 1.00 94.19 146 TRP A C 1
ATOM 1157 O O . TRP A 1 146 ? -8.803 2.586 8.417 1.00 94.19 146 TRP A O 1
ATOM 1167 N N . LEU A 1 147 ? -9.821 3.554 10.150 1.00 95.19 147 LEU A N 1
ATOM 1168 C CA . LEU A 1 147 ? -8.659 4.339 10.556 1.00 95.19 147 LEU A CA 1
ATOM 1169 C C . LEU A 1 147 ? -7.611 3.463 11.256 1.00 95.19 147 LEU A C 1
ATOM 1171 O O . LEU A 1 147 ? -6.412 3.690 11.086 1.00 95.19 147 LEU A O 1
ATOM 1175 N N . SER A 1 148 ? -8.046 2.420 11.976 1.00 94.12 148 SER A N 1
ATOM 1176 C CA . SER A 1 148 ? -7.145 1.433 12.590 1.00 94.12 148 SER A CA 1
ATOM 1177 C C . SER A 1 148 ? -6.245 0.737 11.562 1.00 94.12 148 SER A C 1
ATOM 1179 O O . SER A 1 148 ? -5.113 0.372 11.884 1.00 94.12 148 SER A O 1
ATOM 1181 N N . SER A 1 149 ? -6.679 0.651 10.296 1.00 95.25 149 SER A N 1
ATOM 1182 C CA . SER A 1 149 ? -5.871 0.083 9.212 1.00 95.25 149 SER A CA 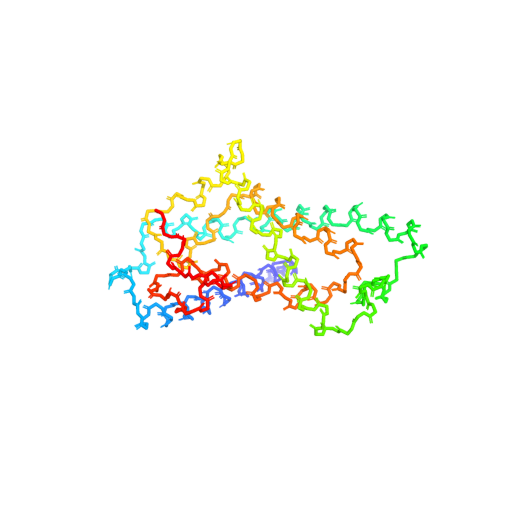1
ATOM 1183 C C . SER A 1 149 ? -4.582 0.867 8.946 1.00 95.25 149 SER A C 1
ATOM 1185 O O . SER A 1 149 ? -3.660 0.344 8.325 1.00 95.25 149 SER A O 1
ATOM 1187 N N . LEU A 1 150 ? -4.514 2.133 9.375 1.00 95.88 150 LEU A N 1
ATOM 1188 C CA . LEU A 1 150 ? -3.370 3.016 9.153 1.00 95.88 150 LEU A CA 1
ATOM 1189 C C . LEU A 1 150 ? -2.350 2.976 10.300 1.00 95.88 150 LEU A C 1
ATOM 1191 O O . LEU A 1 150 ? -1.255 3.529 10.166 1.00 95.88 150 LEU A O 1
ATOM 1195 N N . ARG A 1 151 ? -2.657 2.287 11.408 1.00 97.12 151 ARG A N 1
ATOM 1196 C CA . ARG A 1 151 ? -1.701 2.033 12.491 1.00 97.12 151 ARG A CA 1
ATOM 1197 C C . ARG A 1 151 ? -0.717 0.946 12.069 1.00 97.12 151 ARG A C 1
ATOM 1199 O O . ARG A 1 151 ? -0.840 -0.197 12.472 1.00 97.12 151 ARG A O 1
ATOM 1206 N N . VAL A 1 152 ? 0.273 1.276 11.249 1.00 97.69 152 VAL A N 1
ATOM 1207 C CA . VAL A 1 152 ? 1.238 0.288 10.742 1.00 97.69 152 VAL A CA 1
ATOM 1208 C C . VAL A 1 152 ? 2.651 0.686 11.134 1.00 97.69 152 VAL A C 1
ATOM 1210 O O . VAL A 1 152 ? 3.072 1.820 10.905 1.00 97.69 152 VAL A O 1
ATOM 1213 N N . HIS A 1 153 ? 3.411 -0.252 11.703 1.00 98.12 153 HIS A N 1
ATOM 1214 C CA . HIS A 1 153 ? 4.812 -0.018 12.042 1.00 98.12 153 HIS A CA 1
ATOM 1215 C C . HIS A 1 153 ? 5.647 0.271 10.773 1.00 98.12 153 HIS A C 1
ATOM 1217 O O . HIS A 1 153 ? 5.522 -0.474 9.797 1.00 98.12 153 HIS A O 1
ATOM 1223 N N . PRO A 1 154 ? 6.567 1.260 10.765 1.00 98.00 154 PRO A N 1
ATOM 1224 C CA . PRO A 1 154 ? 7.341 1.621 9.570 1.00 98.00 154 PRO A CA 1
ATOM 1225 C C . PRO A 1 154 ? 8.109 0.468 8.919 1.00 98.00 154 PRO A C 1
ATOM 1227 O O . PRO A 1 154 ? 8.145 0.367 7.699 1.00 98.00 154 PRO A O 1
ATOM 1230 N N . VAL A 1 155 ? 8.681 -0.444 9.711 1.00 97.69 155 VAL A N 1
ATOM 1231 C CA . VAL A 1 155 ? 9.349 -1.647 9.172 1.00 97.69 155 VAL A CA 1
ATOM 1232 C C . VAL A 1 155 ? 8.362 -2.564 8.444 1.00 97.69 155 VAL A C 1
ATOM 1234 O O . VAL A 1 155 ? 8.692 -3.086 7.383 1.00 97.69 155 VAL A O 1
ATOM 1237 N N . ASN A 1 156 ? 7.148 -2.736 8.978 1.00 98.06 156 ASN A N 1
ATOM 1238 C CA . ASN A 1 156 ? 6.118 -3.534 8.321 1.00 98.06 156 ASN A CA 1
ATOM 1239 C C . ASN A 1 156 ? 5.724 -2.897 6.985 1.00 98.06 156 ASN A C 1
ATOM 1241 O O . ASN A 1 156 ? 5.707 -3.587 5.968 1.00 98.06 156 ASN A O 1
ATOM 1245 N N . ASP A 1 157 ? 5.405 -1.602 6.983 1.00 97.88 157 ASP A N 1
ATOM 1246 C CA . ASP A 1 157 ? 4.967 -0.898 5.774 1.00 97.88 157 ASP A CA 1
ATOM 1247 C C . ASP A 1 157 ? 6.085 -0.854 4.718 1.00 97.88 157 ASP A C 1
ATOM 1249 O O . ASP A 1 157 ? 5.841 -1.135 3.549 1.00 97.88 157 ASP A O 1
ATOM 1253 N N . ALA A 1 158 ? 7.336 -0.602 5.119 1.00 97.81 158 ALA A N 1
ATOM 1254 C CA . ALA A 1 158 ? 8.471 -0.552 4.199 1.00 97.81 158 ALA A CA 1
ATOM 1255 C C . ALA A 1 158 ? 8.733 -1.910 3.538 1.00 97.81 158 ALA A C 1
ATOM 1257 O O . ALA A 1 158 ? 8.870 -1.975 2.319 1.00 97.81 158 ALA A O 1
ATOM 1258 N N . LEU A 1 159 ? 8.762 -2.997 4.317 1.00 97.25 159 LEU A N 1
ATOM 1259 C CA . LEU A 1 159 ? 8.973 -4.339 3.775 1.00 97.25 159 LEU A CA 1
ATOM 1260 C C . LEU A 1 159 ? 7.839 -4.753 2.833 1.00 97.25 159 LEU A C 1
ATOM 1262 O O . LEU A 1 159 ? 8.125 -5.256 1.752 1.00 97.25 159 LEU A O 1
ATOM 1266 N N . MET A 1 160 ? 6.576 -4.489 3.187 1.00 97.50 160 MET A N 1
ATOM 1267 C CA . MET A 1 160 ? 5.437 -4.795 2.311 1.00 97.50 160 MET A CA 1
ATOM 1268 C C . MET A 1 160 ? 5.464 -3.970 1.019 1.00 97.50 160 MET A C 1
ATOM 1270 O O . MET A 1 160 ? 5.249 -4.516 -0.061 1.00 97.50 160 MET A O 1
ATOM 1274 N N . ARG A 1 161 ? 5.782 -2.670 1.093 1.00 96.12 161 ARG A N 1
ATOM 1275 C CA . ARG A 1 161 ? 5.902 -1.803 -0.092 1.00 96.12 161 ARG A CA 1
ATOM 1276 C C . ARG A 1 161 ? 7.037 -2.230 -1.009 1.00 96.12 161 ARG A C 1
ATOM 1278 O O . ARG A 1 161 ? 6.844 -2.283 -2.219 1.00 96.12 161 ARG A O 1
ATOM 1285 N N . VAL A 1 162 ? 8.205 -2.537 -0.450 1.00 96.56 162 VAL A N 1
ATOM 1286 C CA . VAL A 1 162 ? 9.367 -2.995 -1.221 1.00 96.56 162 VAL A CA 1
ATOM 1287 C C . VAL A 1 162 ? 9.085 -4.361 -1.846 1.00 96.56 162 VAL A C 1
ATOM 1289 O O . VAL A 1 162 ? 9.316 -4.528 -3.041 1.00 96.56 162 VAL A O 1
ATOM 1292 N N . ALA A 1 163 ? 8.522 -5.302 -1.082 1.00 96.38 163 ALA A N 1
ATOM 1293 C CA . ALA A 1 163 ? 8.142 -6.621 -1.582 1.00 96.38 163 ALA A CA 1
ATOM 1294 C C . ALA A 1 163 ? 7.063 -6.551 -2.670 1.00 96.38 163 ALA A C 1
ATOM 1296 O O . ALA A 1 163 ? 7.103 -7.351 -3.595 1.00 96.38 163 ALA A O 1
ATOM 1297 N N . GLY A 1 164 ? 6.126 -5.601 -2.593 1.00 95.25 164 GLY A N 1
ATOM 1298 C CA . GLY A 1 164 ? 5.114 -5.389 -3.630 1.00 95.25 164 GLY A CA 1
ATOM 1299 C C . GLY A 1 164 ? 5.657 -4.688 -4.878 1.00 95.25 164 GLY A C 1
ATOM 1300 O O . GLY A 1 164 ? 5.339 -5.082 -5.995 1.00 95.25 164 GLY A O 1
ATOM 1301 N N . ALA A 1 165 ? 6.489 -3.657 -4.711 1.00 94.50 165 ALA A N 1
ATOM 1302 C CA . ALA A 1 165 ? 6.956 -2.835 -5.825 1.00 94.50 165 ALA A CA 1
ATOM 1303 C C . ALA A 1 165 ? 8.097 -3.483 -6.618 1.00 94.50 165 ALA A C 1
ATOM 1305 O O . ALA A 1 165 ? 8.079 -3.428 -7.847 1.00 94.50 165 ALA A O 1
ATOM 1306 N N . LEU A 1 166 ? 9.090 -4.079 -5.944 1.00 94.25 166 LEU A N 1
ATOM 1307 C CA . LEU A 1 166 ? 10.290 -4.581 -6.618 1.00 94.25 166 LEU A CA 1
ATOM 1308 C C . LEU A 1 166 ? 9.980 -5.678 -7.644 1.00 94.25 166 LEU A C 1
ATOM 1310 O O . LEU A 1 166 ? 10.348 -5.482 -8.796 1.00 94.25 166 LEU A O 1
ATOM 1314 N N . PRO A 1 167 ? 9.273 -6.779 -7.315 1.00 93.88 167 PRO A N 1
ATOM 1315 C CA . PRO A 1 167 ? 9.003 -7.834 -8.290 1.00 93.88 167 PRO A CA 1
ATOM 1316 C C . PRO A 1 167 ? 8.201 -7.323 -9.487 1.00 93.88 167 PRO A C 1
ATOM 1318 O O . PRO A 1 167 ? 8.527 -7.639 -10.626 1.00 93.88 167 PRO A O 1
ATOM 1321 N N . VAL A 1 168 ? 7.190 -6.485 -9.241 1.00 94.88 168 VAL A N 1
ATOM 1322 C CA . VAL A 1 168 ? 6.350 -5.908 -10.297 1.00 94.88 168 VAL A CA 1
ATOM 1323 C C . VAL A 1 168 ? 7.188 -5.036 -11.240 1.00 94.88 168 VAL A C 1
ATOM 1325 O O . VAL A 1 168 ? 7.158 -5.218 -12.454 1.00 94.88 168 VAL A O 1
ATOM 1328 N N . LEU A 1 169 ? 7.993 -4.118 -10.707 1.00 93.19 169 LEU A N 1
ATOM 1329 C CA . LEU A 1 169 ? 8.819 -3.245 -11.543 1.00 93.19 169 LEU A CA 1
ATOM 1330 C C . LEU A 1 169 ? 9.959 -4.010 -12.230 1.00 93.19 169 LEU A C 1
ATOM 1332 O O . LEU A 1 169 ? 10.266 -3.723 -13.382 1.00 93.19 169 LEU A O 1
ATOM 1336 N N . SER A 1 170 ? 10.547 -5.020 -11.582 1.00 91.44 170 SER A N 1
ATOM 1337 C CA . SER A 1 170 ? 11.579 -5.881 -12.179 1.00 91.44 170 SER A CA 1
ATOM 1338 C C . SER A 1 170 ? 11.049 -6.746 -13.324 1.00 91.44 170 SER A C 1
ATOM 1340 O O . SER A 1 170 ? 11.791 -7.025 -14.262 1.00 91.44 170 SER A O 1
ATOM 1342 N N . LEU A 1 171 ? 9.772 -7.140 -13.288 1.00 92.88 171 LEU A N 1
ATOM 1343 C CA . LEU A 1 171 ? 9.112 -7.831 -14.402 1.00 92.88 171 LEU A CA 1
ATOM 1344 C C . LEU A 1 171 ? 8.858 -6.912 -15.609 1.00 92.88 171 LEU A C 1
ATOM 1346 O O . LEU A 1 171 ? 8.529 -7.407 -16.686 1.00 92.88 171 LEU A O 1
ATOM 1350 N N . GLY A 1 172 ? 9.036 -5.598 -15.445 1.00 92.19 172 GLY A N 1
ATOM 1351 C CA . GLY A 1 172 ? 8.934 -4.613 -16.516 1.00 92.19 172 GLY A CA 1
ATOM 1352 C C . GLY A 1 172 ? 7.544 -4.019 -16.708 1.00 92.19 172 GLY A C 1
ATOM 1353 O O . GLY A 1 172 ? 7.297 -3.394 -17.736 1.00 92.19 172 GLY A O 1
ATOM 1354 N N . PHE A 1 173 ? 6.634 -4.187 -15.743 1.00 95.50 173 PHE A N 1
ATOM 1355 C CA . PHE A 1 173 ? 5.349 -3.487 -15.766 1.00 95.50 173 PHE A CA 1
ATOM 1356 C C . PHE A 1 173 ? 5.546 -1.967 -15.789 1.00 95.50 173 PHE A C 1
ATOM 1358 O O . PHE A 1 173 ? 6.442 -1.431 -15.131 1.00 95.50 173 PHE A O 1
ATOM 1365 N N . ALA A 1 174 ? 4.673 -1.266 -16.512 1.00 94.00 174 ALA A N 1
ATOM 1366 C CA . ALA A 1 174 ? 4.707 0.184 -16.607 1.00 94.00 174 ALA A CA 1
ATOM 1367 C C . ALA A 1 174 ? 4.526 0.817 -15.215 1.00 94.00 174 ALA A C 1
ATOM 1369 O O . ALA A 1 174 ? 3.517 0.542 -14.552 1.00 94.00 174 ALA A O 1
ATOM 1370 N N . PRO A 1 175 ? 5.422 1.717 -14.763 1.00 91.56 175 PRO A N 1
ATOM 1371 C CA . PRO A 1 175 ? 5.257 2.402 -13.480 1.00 91.56 175 PRO A CA 1
ATOM 1372 C C . PRO A 1 175 ? 3.919 3.143 -13.363 1.00 91.56 175 PRO A C 1
ATOM 1374 O O . PRO A 1 175 ? 3.327 3.185 -12.284 1.00 91.56 175 PRO A O 1
ATOM 1377 N N . ALA A 1 176 ? 3.396 3.662 -14.480 1.00 90.31 176 ALA A N 1
ATOM 1378 C CA . ALA A 1 176 ? 2.067 4.263 -14.544 1.00 90.31 176 ALA A CA 1
ATOM 1379 C C . ALA A 1 176 ? 0.937 3.246 -14.284 1.00 90.31 176 ALA A C 1
ATOM 1381 O O . ALA A 1 176 ? -0.011 3.566 -13.568 1.00 90.31 176 ALA A O 1
ATOM 1382 N N . ALA A 1 177 ? 1.049 2.013 -14.795 1.00 93.94 177 ALA A N 1
ATOM 1383 C CA . ALA A 1 177 ? 0.084 0.946 -14.518 1.00 93.94 177 ALA A CA 1
ATOM 1384 C C . ALA A 1 177 ? 0.115 0.539 -13.037 1.00 93.94 177 ALA A C 1
ATOM 1386 O O . ALA A 1 177 ? -0.937 0.392 -12.415 1.00 93.94 177 ALA A O 1
ATOM 1387 N N . VAL A 1 178 ? 1.312 0.438 -12.445 1.00 94.12 178 VAL A N 1
ATOM 1388 C CA . VAL A 1 178 ? 1.471 0.191 -11.002 1.00 94.12 178 VAL A CA 1
ATOM 1389 C C . VAL A 1 178 ? 0.796 1.302 -10.199 1.00 94.12 178 VAL A C 1
ATOM 1391 O O . VAL A 1 178 ? -0.043 1.026 -9.342 1.00 94.12 178 VAL A O 1
ATOM 1394 N N . ALA A 1 179 ? 1.102 2.563 -10.514 1.00 91.31 179 ALA A N 1
ATOM 1395 C CA . ALA A 1 179 ? 0.522 3.721 -9.842 1.00 91.31 179 ALA A CA 1
ATOM 1396 C C . ALA A 1 179 ? -1.011 3.779 -9.963 1.00 91.31 179 ALA A C 1
ATOM 1398 O O . ALA A 1 179 ? -1.670 4.183 -9.008 1.00 91.31 179 ALA A O 1
ATOM 1399 N N . ALA A 1 180 ? -1.580 3.342 -11.090 1.00 90.94 180 ALA A N 1
ATOM 1400 C CA . ALA A 1 180 ? -3.026 3.292 -11.301 1.00 90.94 180 ALA A CA 1
ATOM 1401 C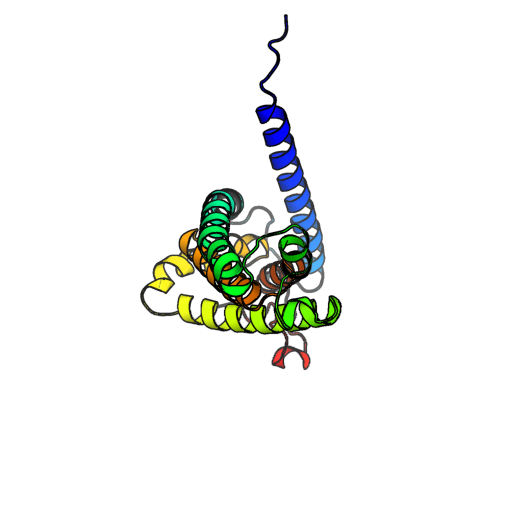 C . ALA A 1 180 ? -3.730 2.218 -10.450 1.00 90.94 180 ALA A C 1
ATOM 1403 O O . ALA A 1 180 ? -4.876 2.408 -10.048 1.00 90.94 180 ALA A O 1
ATOM 1404 N N . VAL A 1 181 ? -3.052 1.106 -10.145 1.00 94.25 181 VAL A N 1
ATOM 1405 C CA . VAL A 1 181 ? -3.607 -0.006 -9.351 1.00 94.25 181 VAL A CA 1
ATOM 1406 C C . VAL A 1 181 ? -3.512 0.240 -7.842 1.00 94.25 181 VAL A C 1
ATOM 1408 O O . VAL A 1 181 ? -4.391 -0.180 -7.086 1.00 94.25 181 VAL A O 1
ATOM 1411 N N . LEU A 1 182 ? -2.470 0.940 -7.381 1.00 91.94 182 LEU A N 1
ATOM 1412 C CA . LEU A 1 182 ? -2.215 1.160 -5.952 1.00 91.94 182 LEU A CA 1
ATOM 1413 C C . LEU A 1 182 ? -3.409 1.741 -5.164 1.00 91.94 182 LEU A C 1
ATOM 1415 O O . LEU A 1 182 ? -3.651 1.251 -4.055 1.00 91.94 182 LEU A O 1
ATOM 1419 N N . PRO A 1 183 ? -4.180 2.729 -5.669 1.00 92.12 183 PRO A N 1
ATOM 1420 C CA . PRO A 1 183 ? -5.357 3.232 -4.966 1.00 92.12 183 PRO A CA 1
ATOM 1421 C C . PRO A 1 183 ? -6.411 2.153 -4.715 1.00 92.12 183 PRO A C 1
ATOM 1423 O O . PRO A 1 183 ? -6.962 2.100 -3.621 1.00 92.12 183 PRO A O 1
ATOM 1426 N N . LEU A 1 184 ? -6.656 1.262 -5.682 1.00 92.81 184 LEU A N 1
ATOM 1427 C CA . LEU A 1 184 ? -7.639 0.185 -5.545 1.00 92.81 184 LEU A CA 1
ATOM 1428 C C . LEU A 1 184 ? -7.224 -0.816 -4.459 1.00 92.81 184 LEU A C 1
ATOM 1430 O O . LEU A 1 184 ? -8.023 -1.127 -3.576 1.00 92.81 184 LEU A O 1
ATOM 1434 N N . LEU A 1 185 ? -5.962 -1.259 -4.475 1.00 92.94 185 LEU A N 1
ATOM 1435 C CA . LEU A 1 185 ? -5.417 -2.143 -3.438 1.00 92.94 185 LEU A CA 1
ATOM 1436 C C . LEU A 1 185 ? -5.452 -1.480 -2.054 1.00 92.94 185 LEU A C 1
ATOM 1438 O O . LEU A 1 185 ? -5.831 -2.113 -1.072 1.00 92.94 185 LEU A O 1
ATOM 1442 N N . THR A 1 186 ? -5.112 -0.190 -1.982 1.00 92.88 186 THR A N 1
ATOM 1443 C CA . THR A 1 186 ? -5.130 0.579 -0.728 1.00 92.88 186 THR A CA 1
ATOM 1444 C C . THR A 1 186 ? -6.549 0.707 -0.179 1.00 92.88 186 THR A C 1
ATOM 1446 O O . THR A 1 186 ? -6.772 0.481 1.006 1.00 92.88 186 THR A O 1
ATOM 1449 N N . LEU A 1 187 ? -7.528 1.031 -1.028 1.00 93.56 187 LEU A N 1
ATOM 1450 C CA . LEU A 1 187 ? -8.927 1.137 -0.619 1.00 93.56 187 LEU A CA 1
ATOM 1451 C C . LEU A 1 187 ? -9.485 -0.207 -0.150 1.00 93.56 187 LEU A C 1
ATOM 1453 O O . LEU A 1 187 ? -10.190 -0.235 0.854 1.00 93.56 187 LEU A O 1
ATOM 1457 N N . MET A 1 188 ? -9.137 -1.311 -0.818 1.00 93.69 188 MET A N 1
ATOM 1458 C CA . MET A 1 188 ? -9.518 -2.649 -0.361 1.00 93.69 188 MET A CA 1
ATOM 1459 C C . MET A 1 188 ? -8.891 -2.967 1.005 1.00 93.69 188 MET A C 1
ATOM 1461 O O . MET A 1 188 ? -9.592 -3.405 1.914 1.00 93.69 188 MET A O 1
ATOM 1465 N N . ALA A 1 189 ? -7.600 -2.668 1.189 1.00 94.00 189 ALA A N 1
ATOM 1466 C CA . ALA A 1 189 ? -6.907 -2.861 2.462 1.00 94.00 189 ALA A CA 1
ATOM 1467 C C . ALA A 1 189 ? -7.500 -2.017 3.604 1.00 94.00 189 ALA A C 1
ATOM 1469 O O . ALA A 1 189 ? -7.525 -2.470 4.742 1.00 94.00 189 ALA A O 1
ATOM 1470 N N . ILE A 1 190 ? -8.022 -0.819 3.332 1.00 95.75 190 ILE A N 1
ATOM 1471 C CA . ILE A 1 190 ? -8.743 -0.026 4.340 1.00 95.75 190 ILE A CA 1
ATOM 1472 C C . ILE A 1 190 ? -10.143 -0.615 4.586 1.00 95.75 190 ILE A C 1
ATOM 1474 O O . ILE A 1 190 ? -10.567 -0.769 5.731 1.00 95.75 190 ILE A O 1
ATOM 1478 N N . LEU A 1 191 ? -10.857 -0.998 3.521 1.00 95.50 191 LEU A N 1
ATOM 1479 C CA . LEU A 1 191 ? -12.227 -1.510 3.594 1.00 95.50 191 LEU A CA 1
ATOM 1480 C C . LEU A 1 191 ? -12.353 -2.760 4.458 1.00 95.50 191 LEU A C 1
ATOM 1482 O O . LEU A 1 191 ? -13.307 -2.860 5.226 1.00 95.50 191 LEU A O 1
ATOM 1486 N N . ILE A 1 192 ? -11.400 -3.687 4.385 1.00 94.81 192 ILE A N 1
ATOM 1487 C CA . ILE A 1 192 ? -11.442 -4.907 5.203 1.00 94.81 192 ILE A CA 1
ATOM 1488 C C . ILE A 1 192 ? -11.343 -4.631 6.714 1.00 94.81 192 ILE A C 1
ATOM 1490 O O . ILE A 1 192 ? -11.736 -5.484 7.502 1.00 94.81 192 ILE A O 1
ATOM 1494 N N . HIS A 1 193 ? -10.890 -3.443 7.125 1.00 94.75 193 HIS A N 1
ATOM 1495 C CA . HIS A 1 193 ? -10.865 -3.012 8.528 1.00 94.75 193 HIS A CA 1
ATOM 1496 C C . HIS A 1 193 ? -12.097 -2.186 8.918 1.00 94.75 193 HIS A C 1
ATOM 1498 O O . HIS A 1 193 ? -12.326 -1.935 10.098 1.00 94.75 193 HIS A O 1
ATOM 1504 N N . ALA A 1 194 ? -12.906 -1.741 7.954 1.00 94.25 194 ALA A N 1
ATOM 1505 C CA . ALA A 1 194 ? -14.056 -0.895 8.237 1.00 94.25 194 ALA A CA 1
ATOM 1506 C C . ALA A 1 194 ? -15.072 -1.598 9.155 1.00 94.25 194 ALA A C 1
ATOM 1508 O O . ALA A 1 194 ? -15.297 -2.815 9.084 1.00 94.25 194 ALA A O 1
ATOM 1509 N N . ASN A 1 195 ? -15.761 -0.815 9.989 1.00 93.12 195 ASN A N 1
ATOM 1510 C CA . ASN A 1 195 ? -16.789 -1.324 10.897 1.00 93.12 195 ASN A CA 1
ATOM 1511 C C . ASN A 1 195 ? -18.110 -1.630 10.167 1.00 93.12 195 ASN A C 1
ATOM 1513 O O . ASN A 1 195 ? -19.162 -1.057 10.448 1.00 93.12 195 ASN A O 1
ATOM 1517 N N . VAL A 1 196 ? -18.072 -2.558 9.214 1.00 93.25 196 VAL A N 1
ATOM 1518 C CA . VAL A 1 196 ? -19.225 -2.919 8.388 1.00 93.25 196 VAL A CA 1
ATOM 1519 C C . VAL A 1 196 ? -19.355 -4.432 8.245 1.00 93.25 196 VAL A C 1
ATOM 1521 O O . VAL A 1 196 ? -18.399 -5.132 7.946 1.00 93.25 196 VAL A O 1
ATOM 1524 N N . ASP A 1 197 ? -20.520 -5.004 8.525 1.00 92.81 197 ASP A N 1
ATOM 1525 C CA . ASP A 1 197 ? -20.735 -6.456 8.564 1.00 92.81 197 ASP A CA 1
ATOM 1526 C C . ASP A 1 197 ? -21.008 -7.066 7.177 1.00 92.81 197 ASP A C 1
ATOM 1528 O O . ASP A 1 197 ? -21.984 -7.791 6.977 1.00 92.81 197 ASP A O 1
ATOM 1532 N N . TRP A 1 198 ? -20.161 -6.738 6.202 1.00 94.12 198 TRP A N 1
ATOM 1533 C CA . TRP A 1 198 ? -20.226 -7.269 4.840 1.00 94.12 198 TRP A CA 1
ATOM 1534 C C . TRP A 1 198 ? -19.448 -8.580 4.731 1.00 94.12 198 TRP A C 1
ATOM 1536 O O . TRP A 1 198 ? -18.316 -8.675 5.197 1.00 94.12 198 TRP A O 1
ATOM 1546 N N . ASP A 1 199 ? -20.058 -9.593 4.114 1.00 93.19 199 ASP A N 1
ATOM 1547 C CA . ASP A 1 199 ? -19.482 -10.937 3.981 1.00 93.19 199 ASP A CA 1
ATOM 1548 C C . ASP A 1 199 ? -19.230 -11.383 2.544 1.00 93.19 199 ASP A C 1
ATOM 1550 O O . ASP A 1 199 ? -18.639 -12.439 2.353 1.00 93.19 199 ASP A O 1
ATOM 1554 N N . TRP A 1 200 ? -19.668 -10.585 1.568 1.00 94.50 200 TRP A N 1
ATOM 1555 C CA . TRP A 1 200 ? -19.615 -10.845 0.127 1.00 94.50 200 TRP A CA 1
ATOM 1556 C C . TRP A 1 200 ? -20.371 -12.078 -0.391 1.00 94.50 200 TRP A C 1
ATOM 1558 O O . TRP A 1 200 ? -20.275 -12.385 -1.580 1.00 94.50 200 TRP A O 1
ATOM 1568 N N . GLY A 1 201 ? -21.144 -12.790 0.433 1.00 93.81 201 GLY A N 1
ATOM 1569 C CA . GLY A 1 201 ? -21.885 -13.971 -0.010 1.00 93.81 201 GLY A CA 1
ATOM 1570 C C . GLY A 1 201 ? -20.965 -14.981 -0.720 1.00 93.81 201 GLY A C 1
ATOM 1571 O O . GLY A 1 201 ? -19.914 -15.315 -0.171 1.00 93.81 201 GLY A O 1
ATOM 1572 N N . PRO A 1 202 ? -21.316 -15.496 -1.913 1.00 95.25 202 PRO A N 1
ATOM 1573 C CA . PRO A 1 202 ? -20.458 -16.409 -2.680 1.00 95.25 202 PRO A CA 1
ATOM 1574 C C . PRO A 1 202 ? -19.084 -15.833 -3.059 1.00 95.25 202 PRO A C 1
ATOM 1576 O O . PRO A 1 202 ? -18.113 -16.583 -3.136 1.00 95.25 202 PRO A O 1
ATOM 1579 N N . LEU A 1 203 ? -18.969 -14.511 -3.239 1.00 95.06 203 LEU A N 1
ATOM 1580 C CA . LEU A 1 203 ? -17.715 -13.861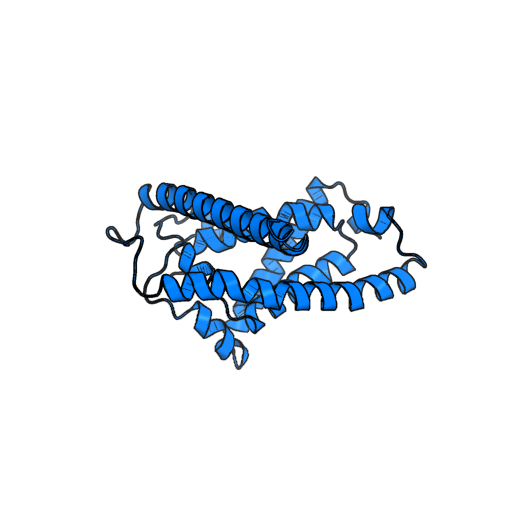 -3.646 1.00 95.06 203 LEU A CA 1
ATOM 1581 C C . LEU A 1 203 ? -16.636 -13.901 -2.555 1.00 95.06 203 LEU A C 1
ATOM 1583 O O . LEU A 1 203 ? -15.466 -13.673 -2.851 1.00 95.06 203 LEU A O 1
ATOM 1587 N N . ARG A 1 204 ? -16.991 -14.265 -1.315 1.00 92.81 204 ARG A N 1
ATOM 1588 C CA . ARG A 1 204 ? -16.052 -14.415 -0.188 1.00 92.81 204 ARG A CA 1
ATOM 1589 C C . ARG A 1 204 ? -14.936 -15.431 -0.423 1.00 92.81 204 ARG A C 1
ATOM 1591 O O . ARG A 1 204 ? -13.957 -15.431 0.311 1.00 92.81 204 ARG A O 1
ATOM 1598 N N . ALA A 1 205 ? -15.115 -16.328 -1.393 1.00 89.94 205 ALA A N 1
ATOM 1599 C CA . ALA A 1 205 ? -14.103 -17.306 -1.776 1.00 89.94 205 ALA A CA 1
ATOM 1600 C C . ALA A 1 205 ? -12.917 -16.675 -2.529 1.00 89.94 205 ALA A C 1
ATOM 1602 O O . ALA A 1 205 ? -11.866 -17.300 -2.618 1.00 89.94 205 ALA A O 1
ATOM 1603 N N . ILE A 1 206 ? -13.093 -15.469 -3.082 1.00 90.25 206 ILE A N 1
ATOM 1604 C CA . ILE A 1 206 ? -12.106 -14.806 -3.949 1.00 90.25 206 ILE A CA 1
ATOM 1605 C C . ILE A 1 206 ? -11.794 -13.388 -3.451 1.00 90.25 206 ILE A C 1
ATOM 1607 O O . ILE A 1 206 ? -10.671 -12.922 -3.584 1.00 90.25 206 ILE A O 1
ATOM 1611 N N . ILE A 1 207 ? -12.771 -12.697 -2.855 1.00 91.19 207 ILE A N 1
ATOM 1612 C CA . ILE A 1 207 ? -12.620 -11.331 -2.349 1.00 91.19 207 ILE A CA 1
ATOM 1613 C C . ILE A 1 207 ? -12.658 -11.364 -0.823 1.00 91.19 207 ILE A C 1
ATOM 1615 O O . ILE A 1 207 ? -13.616 -11.853 -0.221 1.00 91.19 207 ILE A O 1
ATOM 1619 N N . VAL A 1 208 ? -11.628 -10.808 -0.187 1.00 92.12 208 VAL A N 1
ATOM 1620 C CA . VAL A 1 208 ? -11.569 -10.674 1.271 1.00 92.12 208 VAL A CA 1
ATOM 1621 C C . VAL A 1 208 ? -12.643 -9.706 1.767 1.00 92.12 208 VAL A C 1
ATOM 1623 O O . VAL A 1 208 ? -12.826 -8.615 1.227 1.00 92.12 208 VAL A O 1
ATOM 1626 N N . SER A 1 209 ? -13.382 -10.111 2.800 1.00 94.25 209 SER A N 1
ATOM 1627 C CA . SER A 1 209 ? -14.451 -9.307 3.402 1.00 94.25 209 SER A CA 1
ATOM 1628 C C . SER A 1 209 ? -14.049 -8.629 4.703 1.00 94.25 209 SER A C 1
ATOM 1630 O O . SER A 1 209 ? -13.175 -9.137 5.412 1.00 94.25 209 SER A O 1
ATOM 1632 N N . PRO A 1 210 ? -14.732 -7.530 5.078 1.00 93.12 210 PRO A N 1
ATOM 1633 C CA . PRO A 1 210 ? -14.553 -6.903 6.385 1.00 93.12 210 PRO A CA 1
ATOM 1634 C C . PRO A 1 210 ? -14.792 -7.830 7.585 1.00 93.12 210 PRO A C 1
ATOM 1636 O O . PRO A 1 210 ? -14.400 -7.512 8.706 1.00 93.12 210 PRO A O 1
ATOM 1639 N N . ARG A 1 211 ? -15.437 -8.990 7.392 1.00 90.56 211 ARG A N 1
ATOM 1640 C CA . ARG A 1 211 ? -15.563 -9.998 8.454 1.00 90.56 211 ARG A CA 1
ATOM 1641 C C . ARG A 1 211 ? -14.261 -10.745 8.751 1.00 90.56 211 ARG A C 1
ATOM 1643 O O . ARG A 1 211 ? -14.145 -11.259 9.855 1.00 90.56 211 ARG A O 1
ATOM 1650 N N . PHE A 1 212 ? -13.313 -10.820 7.815 1.00 86.62 212 PHE A N 1
ATOM 1651 C CA . PHE A 1 212 ? -12.099 -11.633 7.979 1.00 86.62 212 PHE A CA 1
ATOM 1652 C C . PHE A 1 212 ? -11.037 -10.997 8.880 1.00 86.62 212 PHE A C 1
ATOM 1654 O O . PHE A 1 212 ? -10.286 -11.727 9.513 1.00 86.62 212 PHE A O 1
ATOM 1661 N N . HIS A 1 213 ? -10.953 -9.666 8.942 1.00 84.88 213 HIS A N 1
ATOM 1662 C CA . HIS A 1 213 ? -9.910 -8.952 9.703 1.00 84.88 213 HIS A CA 1
ATOM 1663 C C . HIS A 1 213 ? -10.313 -8.636 11.151 1.00 84.88 213 HIS A C 1
ATOM 1665 O O . HIS A 1 213 ? -9.766 -7.744 11.787 1.00 84.88 213 HIS A O 1
ATOM 1671 N N . ARG A 1 214 ? -11.292 -9.372 11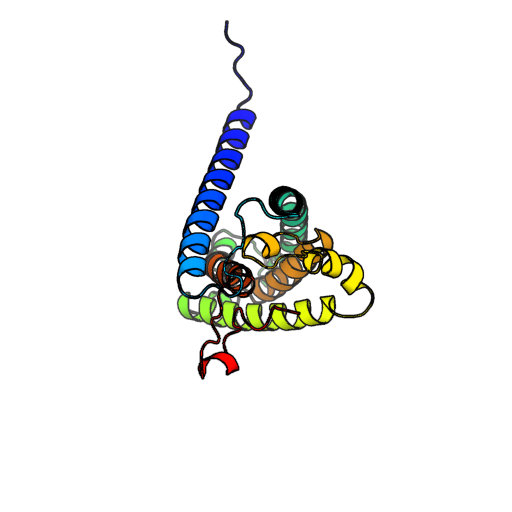.677 1.00 75.31 214 ARG A N 1
ATOM 1672 C CA . ARG A 1 214 ? -11.765 -9.269 13.057 1.00 75.31 214 ARG A CA 1
ATOM 1673 C C . ARG A 1 214 ? -11.247 -10.486 13.820 1.00 75.31 214 ARG A C 1
ATOM 1675 O O . ARG A 1 214 ? -11.906 -11.522 13.773 1.00 75.31 214 ARG A O 1
ATOM 1682 N N . TRP A 1 215 ? -10.079 -10.393 14.452 1.00 57.03 215 TRP A N 1
ATOM 1683 C CA . TRP A 1 215 ? -9.636 -11.372 15.459 1.00 57.03 215 TRP A CA 1
ATOM 1684 C C . TRP A 1 215 ? -9.784 -10.789 16.861 1.00 57.03 215 TRP A C 1
ATOM 1686 O O . TRP A 1 215 ? -9.687 -9.548 16.999 1.00 57.03 215 TRP A O 1
#

Secondary structure (DSSP, 8-state):
------HHHHHHHHHHHHHHHHHHHHHHHHHHHHHHSBSSTT--SS-TTHHHHHHHHHHHHHHHHHHHHHHHHHHHHHHHHHHHS---HHHHHH--HHHHTS-HHHHHHHHHHHHHHHHHHHHHHHTSTTTHHHHTTGGG-SS-STTGGG---HHHHHHHHHHHHHHHHHTT--HHHHHHHHHHHHHHHHHTTSSB----GGGGGTS--TTTT--

Sequence (215 aa):
MPANLPPWLGEAAKAVAGGAVFFLILLLVFRLIELTRPKARRLRIFRKGVWTDIAYAAFTPLVTRAVTRFSVTIVIIPFALIAYGQVDRDLILNGFGPMGRVPYPAQAALILLLGDFIGYWGHRAFHAGRLWRFHAVHHSSDDLDWLSSLRVHPVNDALMRVAGALPVLSLGFAPAAVAAVLPLLTLMAILIHANVDWDWGPLRAIIVSPRFHRW

pLDDT: mean 91.46, std 6.88, range [50.09, 98.19]

Radius of gyration: 19.53 Å; chains: 1; bounding box: 47×62×46 Å

Foldseek 3Di:
DPPDPDPVVVVVVVVVVVVVVVVVVVVVVLVVQCVPAFQDPDDDPPDPCLVVLVVLLVPLCVLQVVLQVVLQCVQLVVLCCVVPVDDDPCCQAQWDDPQSPPPLVVNLVVLVVLLVVLLVVLVVVCVDDPNVVQCVQLVVDPAFALSSLSSGRNVSSNVSSNSSPNVSRSNGGGVVSNVVNVVVVSVLSSQLRHRHPDCPVVCVVPRPHVVVPDD